Protein 3LZQ (pdb70)

Radius of gyration: 21.84 Å; Cα contacts (8 Å, |Δi|>4): 867; chains: 2; bounding box: 32×36×70 Å

B-factor: mean 27.44, std 10.07, range [12.13, 82.81]

Sequence (316 aa):
GEEVPIGDPKELNGMEIAAVYLQPIEEMEPRGIDLAASLADIHLEADIHALKNNPNGFPEGFWMPYLTIAYEELKNTDTGAIKRGTTLMPMVADDGPHYGANIAMEKDKKGGFGVGNYELTFYISNPEKQGFGRHVDEETGVGKWFEPFKVDYKFKYTGTPGGEVPIGDPKELNGMEIAAVYLQPIEMEPRGIDLAASLADIHLEADIHALKNNPNGFPEGFWMPYLTIAYELKNTDTGAIKRGTLMMPMVADDGPHYGANIAMEKDKKGGFGVGNYELTFYISNPEEKQGFGRHVDEETGVGKWFEPFKVDYKFKYTGTPK

Structure (mmCIF, N/CA/C/O backbone):
data_3LZQ
#
_entry.id   3LZQ
#
_cell.length_a   54.357
_cell.length_b   73.619
_cell.length_c   75.049
_cell.angle_alpha   90.00
_cell.angle_beta   90.00
_cell.angle_gamma   90.00
#
_symmetry.space_group_name_H-M   'P 21 21 2'
#
loop_
_entity.id
_entity.type
_entity.pdbx_description
1 polymer 'P19 protein'
2 non-polymer 'COPPER (II) ION'
3 non-polymer 'MANGANESE (II) ION'
4 non-polymer 'SULFATE ION'
5 water water
#
loop_
_atom_site.group_PDB
_atom_site.id
_atom_site.type_symbol
_atom_site.label_atom_id
_atom_site.label_alt_id
_atom_site.label_comp_id
_atom_site.label_asym_id
_atom_site.label_entity_id
_atom_site.label_seq_id
_atom_site.pdbx_PDB_ins_code
_atom_site.Cartn_x
_atom_site.Cartn_y
_atom_site.Cartn_z
_atom_site.occupancy
_atom_site.B_iso_or_equiv
_atom_site.auth_seq_id
_atom_site.auth_comp_id
_atom_site.auth_asym_id
_atom_site.auth_atom_id
_atom_site.pdbx_PDB_model_num
ATOM 1 N N . GLY A 1 2 ? 27.799 25.113 39.301 1.00 36.15 2 GLY A N 1
ATOM 2 C CA . GLY A 1 2 ? 27.349 24.485 40.592 1.00 33.68 2 GLY A CA 1
ATOM 3 C C . GLY A 1 2 ? 26.591 23.170 40.400 1.00 28.93 2 GLY A C 1
ATOM 4 O O . GLY A 1 2 ? 25.415 23.051 40.803 1.00 35.53 2 GLY A O 1
ATOM 5 N N A GL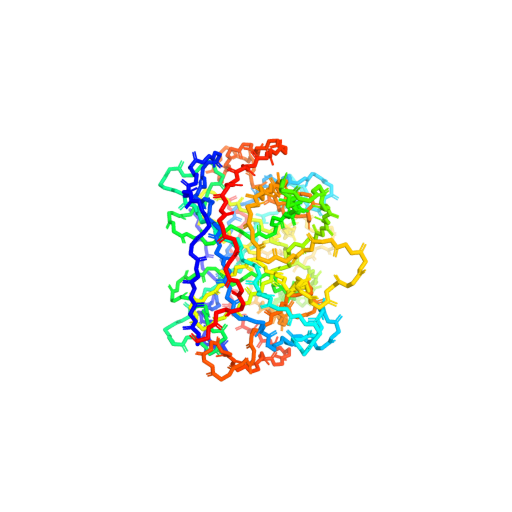U A 1 3 ? 27.237 22.200 39.767 0.50 38.80 3 GLU A N 1
ATOM 6 N N B GLU A 1 3 ? 27.267 22.179 39.815 0.50 38.78 3 GLU A N 1
ATOM 7 C CA A GLU A 1 3 ? 26.587 20.926 39.488 0.50 31.05 3 GLU A CA 1
ATOM 8 C CA B GLU A 1 3 ? 26.628 20.909 39.442 0.50 31.13 3 GLU A CA 1
ATOM 9 C C A GLU A 1 3 ? 27.138 19.932 40.465 0.50 27.14 3 GLU A C 1
ATOM 10 C C B GLU A 1 3 ? 27.170 19.739 40.242 0.50 27.16 3 GLU A C 1
ATOM 11 O O A GLU A 1 3 ? 28.289 20.055 40.871 0.50 26.81 3 GLU A O 1
ATOM 12 O O B GLU A 1 3 ? 28.366 19.434 40.174 0.50 27.54 3 GLU A O 1
ATOM 23 N N . VAL A 1 4 ? 26.301 19.023 40.950 1.00 23.33 4 VAL A N 1
ATOM 24 C CA . VAL A 1 4 ? 26.532 17.872 41.827 1.00 23.11 4 VAL A CA 1
ATOM 25 C C . VAL A 1 4 ? 26.564 16.623 40.956 1.00 21.87 4 VAL A C 1
ATOM 26 O O . VAL A 1 4 ? 25.580 16.329 40.297 1.00 19.99 4 VAL A O 1
ATOM 30 N N . PRO A 1 5 ? 27.688 15.891 40.942 1.00 21.35 5 PRO A N 1
ATOM 31 C CA . PRO A 1 5 ? 27.794 14.665 40.157 1.00 20.72 5 PRO A CA 1
ATOM 32 C C . PRO A 1 5 ? 26.904 13.592 40.717 1.00 21.59 5 PRO A C 1
ATOM 33 O O . PRO A 1 5 ? 26.752 13.487 41.950 1.00 22.54 5 PRO A O 1
ATOM 37 N N . ILE A 1 6 ? 26.314 12.792 39.828 1.00 19.89 6 ILE A N 1
ATOM 38 C CA . ILE A 1 6 ? 25.525 11.634 40.238 1.00 19.22 6 ILE A CA 1
ATOM 39 C C . ILE A 1 6 ? 26.236 10.333 39.785 1.00 20.41 6 ILE A C 1
ATOM 40 O O . ILE A 1 6 ? 26.308 10.041 38.584 1.00 21.06 6 ILE A O 1
ATOM 45 N N . GLY A 1 7 ? 26.821 9.607 40.738 1.00 22.35 7 GLY A N 1
ATOM 46 C CA . GLY A 1 7 ? 27.464 8.326 40.488 1.00 23.45 7 GLY A CA 1
ATOM 47 C C . GLY A 1 7 ? 28.604 8.443 39.498 1.00 21.93 7 GLY A C 1
ATOM 48 O O . GLY A 1 7 ? 29.228 9.498 39.358 1.00 23.15 7 GLY A O 1
ATOM 49 N N . ASP A 1 8 ? 28.808 7.373 38.748 1.00 25.97 8 ASP A N 1
ATOM 50 C CA . ASP A 1 8 ? 29.902 7.257 37.809 1.00 26.46 8 ASP A CA 1
ATOM 51 C C . ASP A 1 8 ? 29.342 7.292 36.414 1.00 22.39 8 ASP A C 1
ATOM 52 O O . ASP A 1 8 ? 28.318 6.699 36.145 1.00 21.06 8 ASP A O 1
ATOM 57 N N . PRO A 1 9 ? 30.026 7.973 35.500 1.00 19.37 9 PRO A N 1
ATOM 58 C CA . PRO A 1 9 ? 29.626 7.988 34.106 1.00 19.47 9 PRO A CA 1
ATOM 59 C C . PRO A 1 9 ? 29.760 6.610 33.476 1.00 17.95 9 PRO A C 1
ATOM 60 O O . PRO A 1 9 ? 30.594 5.798 33.899 1.00 21.19 9 PRO A O 1
ATOM 64 N N . LYS A 1 10 ? 28.932 6.355 32.474 1.00 19.76 10 LYS A N 1
ATOM 65 C CA . LYS A 1 10 ? 28.977 5.104 31.717 1.00 22.24 10 LYS A CA 1
ATOM 66 C C . LYS A 1 10 ? 29.286 5.387 30.264 1.00 20.06 10 LYS A C 1
ATOM 67 O O . LYS A 1 10 ? 28.881 6.432 29.734 1.00 22.64 10 LYS A O 1
ATOM 73 N N . GLU A 1 11 ? 30.043 4.486 29.642 1.00 20.50 11 GLU A N 1
ATOM 74 C CA . GLU A 1 11 ? 30.371 4.599 28.224 1.00 21.10 11 GLU A CA 1
ATOM 75 C C . GLU A 1 11 ? 29.796 3.377 27.508 1.00 24.46 11 GLU A C 1
ATOM 76 O O . GLU A 1 11 ? 30.146 2.221 27.798 1.00 24.02 11 GLU A O 1
ATOM 82 N N . LEU A 1 12 ? 28.850 3.635 26.602 1.00 22.66 12 LEU A N 1
ATOM 83 C CA . LEU A 1 12 ? 28.276 2.540 25.852 1.00 23.29 12 LEU A CA 1
ATOM 84 C C . LEU A 1 12 ? 27.527 3.028 24.659 1.00 21.38 12 LEU A C 1
ATOM 85 O O . LEU A 1 12 ? 27.085 4.159 24.600 1.00 19.12 12 LEU A O 1
ATOM 90 N N . ASN A 1 13 ? 27.392 2.168 23.680 1.00 20.90 13 ASN A N 1
ATOM 91 C CA . ASN A 1 13 ? 26.707 2.450 22.410 1.00 20.72 13 ASN A CA 1
ATOM 92 C C . ASN A 1 13 ? 27.128 3.733 21.713 1.00 20.96 13 ASN A C 1
ATOM 93 O O . ASN A 1 13 ? 26.292 4.435 21.134 1.00 24.86 13 ASN A O 1
ATOM 98 N N . GLY A 1 14 ? 28.434 3.943 21.766 1.00 22.14 14 GLY A N 1
ATOM 99 C CA . GLY A 1 14 ? 29.084 5.128 21.227 1.00 24.58 14 GLY A CA 1
ATOM 100 C C . GLY A 1 14 ? 28.979 6.424 22.005 1.00 23.09 14 GLY A C 1
ATOM 101 O O . GLY A 1 14 ? 29.372 7.408 21.467 1.00 22.81 14 GLY A O 1
ATOM 102 N N . MET A 1 15 ? 28.483 6.400 23.267 1.00 18.99 15 MET A N 1
ATOM 103 C CA . MET A 1 15 ? 28.091 7.554 24.046 1.00 18.18 15 MET A CA 1
ATOM 104 C C . MET A 1 15 ? 28.681 7.473 25.437 1.00 18.87 15 MET A C 1
ATOM 105 O O . MET A 1 15 ? 28.785 6.377 25.987 1.00 21.04 15 MET A O 1
ATOM 110 N N . GLU A 1 16 ? 29.039 8.643 25.966 1.00 17.86 16 GLU A N 1
ATOM 111 C CA . GLU A 1 16 ? 29.325 8.862 27.365 1.00 18.89 16 GLU A CA 1
ATOM 112 C C . GLU A 1 16 ? 28.027 9.360 27.954 1.00 19.44 16 GLU A C 1
ATOM 113 O O . GLU A 1 16 ? 27.432 10.324 27.433 1.00 18.70 16 GLU A O 1
ATOM 119 N N . ILE A 1 17 ? 27.595 8.784 29.051 1.00 18.34 17 ILE A N 1
ATOM 120 C CA . ILE A 1 17 ? 26.287 9.115 29.657 1.00 17.36 17 ILE A CA 1
ATOM 121 C C . ILE A 1 17 ? 26.539 9.396 31.130 1.00 18.11 17 ILE A C 1
ATOM 122 O O . ILE A 1 17 ? 26.873 8.482 31.878 1.00 17.90 17 ILE A O 1
ATOM 127 N N . ALA A 1 18 ? 26.459 10.655 31.512 1.00 17.45 18 ALA A N 1
ATOM 128 C CA . ALA A 1 18 ? 26.768 11.098 32.869 1.00 18.44 18 ALA A CA 1
ATOM 129 C C . ALA A 1 18 ? 25.516 11.810 33.367 1.00 19.56 18 ALA A C 1
ATOM 130 O O . ALA A 1 18 ? 24.656 12.272 32.563 1.00 17.12 18 ALA A O 1
ATOM 132 N N . ALA A 1 19 ? 25.385 11.877 34.681 1.00 19.13 19 ALA A N 1
ATOM 133 C CA . ALA A 1 19 ? 24.229 12.546 35.286 1.00 17.87 19 ALA A CA 1
ATOM 134 C C . ALA A 1 19 ? 24.739 13.584 36.282 1.00 17.45 19 ALA A C 1
ATOM 135 O O . ALA A 1 19 ? 25.752 13.373 36.959 1.00 18.03 19 ALA A O 1
ATOM 137 N N . VAL A 1 20 ? 24.021 14.698 36.381 1.00 16.98 20 VAL A N 1
ATOM 138 C CA . VAL A 1 20 ? 24.347 15.769 37.358 1.00 18.28 20 VAL A CA 1
ATOM 139 C C . VAL A 1 20 ? 23.036 16.365 37.817 1.00 19.82 20 VAL A C 1
ATOM 140 O O . VAL A 1 20 ? 22.021 16.203 37.146 1.00 18.10 20 VAL A O 1
ATOM 144 N N . TYR A 1 21 ? 23.043 16.989 38.990 1.00 18.24 21 TYR A N 1
ATOM 145 C CA . TYR A 1 21 ? 21.920 17.868 39.373 1.00 18.57 21 TYR A CA 1
ATOM 146 C C . TYR A 1 21 ? 22.396 19.233 39.820 1.00 19.93 21 TYR A C 1
ATOM 147 O O . TYR A 1 21 ? 23.520 19.442 40.340 1.00 20.60 21 TYR A O 1
ATOM 156 N N . LEU A 1 22 ? 21.523 20.195 39.619 1.00 19.14 22 LEU A N 1
ATOM 157 C CA . LEU A 1 22 ? 21.791 21.542 40.032 1.00 19.72 22 LEU A CA 1
ATOM 158 C C . LEU A 1 22 ? 20.505 22.131 40.608 1.00 18.58 22 LEU A C 1
ATOM 159 O O . LEU A 1 22 ? 19.528 21.456 40.818 1.00 17.79 22 LEU A O 1
ATOM 164 N N . GLN A 1 23 ? 20.515 23.409 40.909 1.00 18.48 23 GLN A N 1
ATOM 165 C CA . GLN A 1 23 ? 19.335 24.122 41.428 1.00 20.26 23 GLN A CA 1
ATOM 166 C C . GLN A 1 23 ? 18.275 24.143 40.336 1.00 17.89 23 GLN A C 1
ATOM 167 O O . GLN A 1 23 ? 18.592 23.987 39.150 1.00 17.63 23 GLN A O 1
ATOM 173 N N . PRO A 1 24 ? 17.012 24.341 40.726 1.00 18.57 24 PRO A N 1
ATOM 174 C CA . PRO A 1 24 ? 15.979 24.397 39.681 1.00 19.82 24 PRO A CA 1
ATOM 175 C C . PRO A 1 24 ? 16.202 25.536 38.697 1.00 19.07 24 PRO A C 1
ATOM 176 O O . PRO A 1 24 ? 16.702 26.604 39.068 1.00 21.50 24 PRO A O 1
ATOM 180 N N . ILE A 1 25 ? 15.770 25.314 37.467 1.00 19.36 25 ILE A N 1
ATOM 181 C CA . ILE A 1 25 ? 15.933 26.326 36.393 1.00 18.48 25 ILE A CA 1
ATOM 182 C C . ILE A 1 25 ? 14.570 26.722 35.818 1.00 19.18 25 ILE A C 1
ATOM 183 O O . ILE A 1 25 ? 13.559 26.125 36.146 1.00 20.48 25 ILE A O 1
ATOM 188 N N . GLU A 1 26 ? 14.537 27.804 35.055 1.00 25.99 26 GLU A N 1
ATOM 189 C CA A GLU A 1 26 ? 13.310 28.271 34.414 0.50 26.74 26 GLU A CA 1
ATOM 190 C CA B GLU A 1 26 ? 13.303 28.227 34.431 0.50 26.33 26 GLU A CA 1
ATOM 191 C C . GLU A 1 26 ? 13.401 27.971 32.938 1.00 27.33 26 GLU A C 1
ATOM 192 O O . GLU A 1 26 ? 14.326 28.453 32.269 1.00 28.00 26 GLU A O 1
ATOM 203 N N . MET A 1 27 ? 12.481 27.149 32.428 1.00 28.26 27 MET A N 1
ATOM 204 C CA . MET A 1 27 ? 12.530 26.719 31.030 1.00 28.53 27 MET A CA 1
ATOM 205 C C . MET A 1 27 ? 11.371 27.297 30.213 1.00 28.78 27 MET A C 1
ATOM 206 O O . MET A 1 27 ? 10.219 27.347 30.685 1.00 29.89 27 MET A O 1
ATOM 211 N N . GLU A 1 28 ? 11.692 27.719 28.993 1.00 27.31 28 GLU A N 1
ATOM 212 C CA . GLU A 1 28 ? 10.681 27.995 27.953 1.00 29.41 28 GLU A CA 1
ATOM 213 C C . GLU A 1 28 ? 10.770 26.922 26.857 1.00 31.71 28 GLU A C 1
ATOM 214 O O . GLU A 1 28 ? 11.830 26.395 26.603 1.00 28.51 28 GLU A O 1
ATOM 220 N N . PRO A 1 29 ? 9.644 26.575 26.221 1.00 34.62 29 PRO A N 1
ATOM 221 C CA . PRO A 1 29 ? 8.314 27.110 26.514 1.00 36.43 29 PRO A CA 1
ATOM 222 C C . PRO A 1 29 ? 7.796 26.700 27.904 1.00 36.91 29 PRO A C 1
ATOM 223 O O . PRO A 1 29 ? 8.232 25.698 28.461 1.00 31.70 29 PRO A O 1
ATOM 227 N N . ARG A 1 30 ? 6.859 27.476 28.444 1.00 39.97 30 ARG A N 1
ATOM 228 C CA . ARG A 1 30 ? 6.356 27.249 29.800 1.00 44.56 30 ARG A CA 1
ATOM 229 C C . ARG A 1 30 ? 5.265 26.183 29.779 1.00 46.13 30 ARG A C 1
ATOM 230 O O . ARG A 1 30 ? 4.694 25.890 28.735 1.00 45.60 30 ARG A O 1
ATOM 238 N N . GLY A 1 31 ? 4.983 25.615 30.944 1.00 48.59 31 GLY A N 1
ATOM 239 C CA . GLY A 1 31 ? 3.849 24.701 31.107 1.00 51.75 31 GLY A CA 1
ATOM 240 C C . GLY A 1 31 ? 4.178 23.258 30.787 1.00 50.60 31 GLY A C 1
ATOM 241 O O . GLY A 1 31 ? 3.281 22.423 30.695 1.00 53.54 31 GLY A O 1
ATOM 242 N N . ILE A 1 32 ? 5.463 22.969 30.637 1.00 46.89 32 ILE A N 1
ATOM 243 C CA . ILE A 1 32 ? 5.937 21.627 30.314 1.00 47.02 32 ILE A CA 1
ATOM 244 C C . ILE A 1 32 ? 6.813 21.086 31.456 1.00 43.52 32 ILE A C 1
ATOM 245 O O . ILE A 1 32 ? 6.444 20.121 32.127 1.00 43.76 32 ILE A O 1
ATOM 250 N N . ASP A 1 33 ? 7.966 21.715 31.672 1.00 38.94 33 ASP A N 1
ATOM 251 C CA . ASP A 1 33 ? 8.858 21.363 32.783 1.00 35.39 33 ASP A CA 1
ATOM 252 C C . ASP A 1 33 ? 8.236 21.880 34.082 1.00 35.08 33 ASP A C 1
ATOM 253 O O . ASP A 1 33 ? 7.686 22.991 34.105 1.00 32.77 33 ASP A O 1
ATOM 258 N N . LEU A 1 34 ? 8.309 21.077 35.147 1.00 20.89 34 LEU A N 1
ATOM 259 C CA . LEU A 1 34 ? 7.865 21.519 36.476 1.00 20.47 34 LEU A CA 1
ATOM 260 C C . LEU A 1 34 ? 8.442 22.898 36.783 1.00 22.13 34 LEU A C 1
ATOM 261 O O . LEU A 1 34 ? 9.646 23.111 36.610 1.00 21.92 34 LEU A O 1
ATOM 266 N N . ALA A 1 35 ? 7.585 23.837 37.177 1.00 21.15 35 ALA A N 1
ATOM 267 C CA . ALA A 1 35 ? 7.968 25.217 37.535 1.00 20.47 35 ALA A CA 1
ATOM 268 C C . ALA A 1 35 ? 9.097 25.175 38.582 1.00 20.32 35 ALA A C 1
ATOM 269 O O . ALA A 1 35 ? 9.098 24.307 39.487 1.00 20.15 35 ALA A O 1
ATOM 271 N N . ALA A 1 36 ? 10.062 26.086 38.406 1.00 21.72 36 ALA A N 1
ATOM 272 C CA . ALA A 1 36 ? 11.226 26.221 39.315 1.00 18.47 36 ALA A CA 1
ATOM 273 C C . ALA A 1 36 ? 10.837 26.226 40.798 1.00 18.44 36 ALA A C 1
ATOM 274 O O . ALA A 1 36 ? 11.458 25.530 41.617 1.00 19.46 36 ALA A O 1
ATOM 276 N N . SER A 1 37 ? 9.824 27.002 41.158 1.00 18.79 37 SER A N 1
ATOM 277 C CA . SER A 1 37 ? 9.503 27.195 42.565 1.00 19.11 37 SER A CA 1
ATOM 278 C C . SER A 1 37 ? 8.892 25.943 43.202 1.00 17.97 37 SER A C 1
ATOM 279 O O . SER A 1 37 ? 8.879 25.835 44.425 1.00 19.53 37 SER A O 1
ATOM 282 N N . LEU A 1 38 ? 8.379 25.035 42.380 1.00 20.03 38 LEU A N 1
ATOM 283 C CA . LEU A 1 38 ? 7.868 23.752 42.871 1.00 18.05 38 LEU A CA 1
ATOM 284 C C . LEU A 1 38 ? 8.913 22.673 42.964 1.00 18.72 38 LEU A C 1
ATOM 285 O O . LEU A 1 38 ? 8.636 21.620 43.496 1.00 20.80 38 LEU A O 1
ATOM 290 N N . ALA A 1 39 ? 10.093 22.928 42.402 1.00 16.95 39 ALA A N 1
ATOM 291 C CA . ALA A 1 39 ? 11.147 21.947 42.312 1.00 15.87 39 ALA A CA 1
ATOM 292 C C . ALA A 1 39 ? 12.210 22.184 43.372 1.00 16.21 39 ALA A C 1
ATOM 293 O O . ALA A 1 39 ? 12.343 23.303 43.899 1.00 18.92 39 ALA A O 1
ATOM 295 N N . ASP A 1 40 ? 13.051 21.176 43.556 1.00 16.25 40 ASP A N 1
ATOM 296 C CA . ASP A 1 40 ? 14.255 21.299 44.408 1.00 16.30 40 ASP A CA 1
ATOM 297 C C . ASP A 1 40 ? 15.566 21.164 43.660 1.00 17.34 40 ASP A C 1
ATOM 298 O O . ASP A 1 40 ? 16.591 21.675 44.118 1.00 18.52 40 ASP A O 1
ATOM 303 N N . ILE A 1 41 ? 15.543 20.422 42.562 1.00 16.25 41 ILE A N 1
ATOM 304 C CA . ILE A 1 41 ? 16.709 20.217 41.702 1.00 16.16 41 ILE A CA 1
ATOM 305 C C . ILE A 1 41 ? 16.317 20.292 40.225 1.00 16.94 41 ILE A C 1
ATOM 306 O O . ILE A 1 41 ? 15.142 20.121 39.886 1.00 15.64 41 ILE A O 1
ATOM 311 N N . HIS A 1 42 ? 17.311 20.570 39.374 1.00 16.95 42 HIS A N 1
ATOM 312 C CA . HIS A 1 42 ? 17.257 20.290 37.902 1.00 16.39 42 HIS A CA 1
ATOM 313 C C . HIS A 1 42 ? 18.195 19.151 37.654 1.00 15.58 42 HIS A C 1
ATOM 314 O O . HIS A 1 42 ? 19.392 19.266 37.908 1.00 18.58 42 HIS A O 1
ATOM 321 N N . LEU A 1 43 ? 17.647 18.007 37.195 1.00 15.09 43 LEU A N 1
ATOM 322 C CA . LEU A 1 43 ? 18.378 16.789 36.872 1.00 14.74 43 LEU A CA 1
ATOM 323 C C . LEU A 1 43 ? 18.764 16.898 35.406 1.00 13.03 43 LEU A C 1
ATOM 324 O O . LEU A 1 43 ? 17.889 17.146 34.545 1.00 16.05 43 LEU A O 1
ATOM 329 N N . GLU A 1 44 ? 20.035 16.686 35.073 1.00 17.66 44 GLU A N 1
ATOM 330 C CA . GLU A 1 44 ? 20.480 16.628 33.674 1.00 16.23 44 GLU A CA 1
ATOM 331 C C . GLU A 1 44 ? 21.178 15.287 33.380 1.00 15.96 44 GLU A C 1
ATOM 332 O O . GLU A 1 44 ? 21.994 14.786 34.190 1.00 18.27 44 GLU A O 1
ATOM 338 N N . ALA A 1 45 ? 20.948 14.772 32.167 1.00 15.56 45 ALA A N 1
ATOM 339 C CA . ALA A 1 45 ? 21.714 13.689 31.555 1.00 14.13 45 ALA A CA 1
ATOM 340 C C . ALA A 1 45 ? 22.607 14.390 30.498 1.00 16.38 45 ALA A C 1
ATOM 341 O O . ALA A 1 45 ? 22.107 15.140 29.620 1.00 16.60 45 ALA A O 1
ATOM 343 N N . ASP A 1 46 ? 23.911 14.206 30.635 1.00 14.78 46 ASP A N 1
ATOM 344 C CA . ASP A 1 46 ? 24.914 14.710 29.724 1.00 16.10 46 ASP A CA 1
ATOM 345 C C . ASP A 1 46 ? 25.353 13.559 28.855 1.00 15.66 46 ASP A C 1
ATOM 346 O O . ASP A 1 46 ? 25.979 12.599 29.327 1.00 14.91 46 ASP A O 1
ATOM 351 N N . ILE A 1 47 ? 24.973 13.638 27.578 1.00 16.02 47 ILE A N 1
ATOM 352 C CA . ILE A 1 47 ? 25.189 12.557 26.631 1.00 13.90 47 ILE A CA 1
ATOM 353 C C . ILE A 1 47 ? 25.872 12.980 25.360 1.00 13.44 47 ILE A C 1
ATOM 354 O O . ILE A 1 47 ? 25.285 13.726 24.576 1.00 15.22 47 ILE A O 1
ATOM 359 N N . HIS A 1 48 ? 27.104 12.504 25.165 1.00 13.05 48 HIS A N 1
ATOM 360 C CA . HIS A 1 48 ? 27.967 12.914 24.055 1.00 12.90 48 HIS A CA 1
ATOM 361 C C . HIS A 1 48 ? 28.595 11.696 23.410 1.00 15.73 48 HIS A C 1
ATOM 362 O O . HIS A 1 48 ? 28.843 10.727 24.057 1.00 15.73 48 HIS A O 1
ATOM 369 N N . ALA A 1 49 ? 28.897 11.820 22.131 1.00 14.11 49 ALA A N 1
ATOM 370 C CA . ALA A 1 49 ? 29.558 10.824 21.351 1.00 15.73 49 ALA A CA 1
ATOM 371 C C . ALA A 1 49 ? 30.964 10.636 21.872 1.00 16.18 49 ALA A C 1
ATOM 372 O O . ALA A 1 49 ? 31.693 11.613 22.115 1.00 15.22 49 ALA A O 1
ATOM 374 N N . LEU A 1 50 ? 31.344 9.388 21.914 1.00 15.57 50 LEU A N 1
ATOM 375 C CA . LEU A 1 50 ? 32.699 8.933 22.155 1.00 15.39 50 LEU A CA 1
ATOM 376 C C . LEU A 1 50 ? 33.501 9.006 20.861 1.00 17.37 50 LEU A C 1
ATOM 377 O O . LEU A 1 50 ? 32.973 9.301 19.803 1.00 16.91 50 LEU A O 1
ATOM 382 N N . LYS A 1 51 ? 34.753 8.581 20.931 1.00 17.64 51 LYS A N 1
ATOM 383 C CA . LYS A 1 51 ? 35.587 8.428 19.729 1.00 17.65 51 LYS A CA 1
ATOM 384 C C . LYS A 1 51 ? 35.010 7.289 18.862 1.00 16.17 51 LYS A C 1
ATOM 385 O O . LYS A 1 51 ? 34.526 6.278 19.383 1.00 17.26 51 LYS A O 1
ATOM 391 N N . ASN A 1 52 ? 35.126 7.392 17.542 1.00 16.09 52 ASN A N 1
ATOM 392 C CA . ASN A 1 52 ? 34.675 6.347 16.622 1.00 19.82 52 ASN A CA 1
ATOM 393 C C . ASN A 1 52 ? 33.230 5.912 16.838 1.00 19.83 52 ASN A C 1
ATOM 394 O O . ASN A 1 52 ? 32.877 4.768 16.710 1.00 19.74 52 ASN A O 1
ATOM 399 N N . ASN A 1 53 ? 32.371 6.848 17.153 1.00 19.12 53 ASN A N 1
ATOM 400 C CA . ASN A 1 53 ? 30.973 6.549 17.336 1.00 19.01 53 ASN A CA 1
ATOM 401 C C . ASN A 1 53 ? 30.444 5.806 16.112 1.00 18.88 53 ASN A C 1
ATOM 402 O O . ASN A 1 53 ? 30.732 6.192 14.988 1.00 19.76 53 ASN A O 1
ATOM 407 N N . PRO A 1 54 ? 29.698 4.711 16.322 1.00 20.46 54 PRO A N 1
ATOM 408 C CA . PRO A 1 54 ? 29.341 3.807 15.196 1.00 22.71 54 PRO A CA 1
ATOM 409 C C . PRO A 1 54 ? 28.167 4.311 14.362 1.00 22.56 54 PRO A C 1
ATOM 410 O O . PRO A 1 54 ? 27.831 3.759 13.285 1.00 24.45 54 PRO A O 1
ATOM 414 N N . ASN A 1 55 ? 27.505 5.347 14.861 1.00 21.30 55 ASN A N 1
ATOM 415 C CA . ASN A 1 55 ? 26.379 5.941 14.114 1.00 20.85 55 ASN A CA 1
ATOM 416 C C . ASN A 1 55 ? 26.770 7.281 13.497 1.00 17.75 55 ASN A C 1
ATOM 417 O O . ASN A 1 55 ? 25.906 8.087 13.111 1.00 21.65 55 ASN A O 1
ATOM 422 N N . GLY A 1 56 ? 28.076 7.505 13.342 1.00 17.99 56 GLY A N 1
ATOM 423 C CA . GLY A 1 56 ? 28.606 8.724 12.721 1.00 16.15 56 GLY A CA 1
ATOM 424 C C . GLY A 1 56 ? 28.658 10.027 13.458 1.00 16.01 56 GLY A C 1
ATOM 425 O O . GLY A 1 56 ? 29.000 11.050 12.875 1.00 19.16 56 GLY A O 1
ATOM 426 N N . PHE A 1 57 ? 28.385 10.012 14.754 1.00 15.43 57 PHE A N 1
ATOM 427 C CA . PHE A 1 57 ? 28.441 11.302 15.458 1.00 15.56 57 PHE A CA 1
ATOM 428 C C . PHE A 1 57 ? 29.874 11.665 15.830 1.00 18.16 57 PHE A C 1
ATOM 429 O O . PHE A 1 57 ? 30.574 10.842 16.402 1.00 17.90 57 PHE A O 1
ATOM 437 N N . PRO A 1 58 ? 30.308 12.897 15.503 1.00 16.57 58 PRO A N 1
ATOM 438 C CA . PRO A 1 58 ? 31.650 13.384 15.878 1.00 15.89 58 PRO A CA 1
ATOM 439 C C . PRO A 1 58 ? 31.875 13.322 17.361 1.00 16.18 58 PRO A C 1
ATOM 440 O O . PRO A 1 58 ? 30.986 13.663 18.148 1.00 14.18 58 PRO A O 1
ATOM 444 N N . GLU A 1 59 ? 33.082 12.901 17.723 1.00 15.15 59 GLU A N 1
ATOM 445 C CA . GLU A 1 59 ? 33.464 12.866 19.130 1.00 15.89 59 GLU A CA 1
ATOM 446 C C . GLU A 1 59 ? 33.099 14.163 19.816 1.00 15.93 59 GLU A C 1
ATOM 447 O O . GLU A 1 59 ? 33.461 15.238 19.381 1.00 17.25 59 GLU A O 1
ATOM 453 N N . GLY A 1 60 ? 32.411 14.054 20.955 1.00 15.24 60 GLY A N 1
ATOM 454 C CA . GLY A 1 60 ? 32.026 15.191 21.729 1.00 13.96 60 GLY A CA 1
ATOM 455 C C . GLY A 1 60 ? 30.715 15.858 21.369 1.00 16.40 60 GLY A C 1
ATOM 456 O O . GLY A 1 60 ? 30.200 16.675 22.158 1.00 16.58 60 GLY A O 1
ATOM 457 N N . PHE A 1 61 ? 30.187 15.527 20.202 1.00 15.05 61 PHE A N 1
ATOM 458 C CA . PHE A 1 61 ? 28.912 16.122 19.812 1.00 13.62 61 PHE A CA 1
ATOM 459 C C . PHE A 1 61 ? 27.864 15.640 20.827 1.00 14.61 61 PHE A C 1
ATOM 460 O O . PHE A 1 61 ? 27.875 14.482 21.257 1.00 14.39 61 PHE A O 1
ATOM 468 N N . TRP A 1 62 ? 26.884 16.473 21.066 1.00 15.50 62 TRP A N 1
ATOM 469 C CA . TRP A 1 62 ? 25.677 16.098 21.826 1.00 13.27 62 TRP A CA 1
ATOM 470 C C . TRP A 1 62 ? 24.900 15.077 21.014 1.00 16.25 62 TRP A C 1
ATOM 471 O O . TRP A 1 62 ? 24.828 15.159 19.790 1.00 17.58 62 TRP A O 1
ATOM 482 N N . MET A 1 63 ? 24.376 14.069 21.692 1.00 13.05 63 MET A N 1
ATOM 483 C CA . MET A 1 63 ? 23.561 13.056 21.052 1.00 17.26 63 MET A CA 1
ATOM 484 C C . MET A 1 63 ? 22.110 13.468 21.089 1.00 16.40 63 MET A C 1
ATOM 485 O O . MET A 1 63 ? 21.486 13.419 22.170 1.00 15.71 63 MET A O 1
ATOM 490 N N . PRO A 1 64 ? 21.542 13.859 19.931 1.00 17.81 64 PRO A N 1
ATOM 491 C CA . PRO A 1 64 ? 20.200 14.454 19.854 1.00 18.90 64 PRO A CA 1
ATOM 492 C C . PRO A 1 64 ? 19.106 13.418 19.546 1.00 19.75 64 PRO A C 1
ATOM 493 O O . PRO A 1 64 ? 19.408 12.301 19.142 1.00 19.70 64 PRO A O 1
ATOM 497 N N . TYR A 1 65 ? 17.857 13.818 19.725 1.00 18.73 65 TYR A N 1
ATOM 498 C CA . TYR A 1 65 ? 16.665 13.044 19.387 1.00 19.90 65 TYR A CA 1
ATOM 499 C C . TYR A 1 65 ? 16.501 11.729 20.195 1.00 18.55 65 TYR A C 1
ATOM 500 O O . TYR A 1 65 ? 15.720 10.882 19.823 1.00 18.62 65 TYR A O 1
ATOM 509 N N . LEU A 1 66 ? 17.176 11.608 21.334 1.00 17.42 66 LEU A N 1
ATOM 510 C CA . LEU A 1 66 ? 17.005 10.428 22.194 1.00 18.83 66 LEU A CA 1
ATOM 511 C C . LEU A 1 66 ? 15.718 10.570 22.979 1.00 19.74 66 LEU A C 1
ATOM 512 O O . LEU A 1 66 ? 15.291 11.681 23.283 1.00 20.77 66 LEU A O 1
ATOM 517 N N . THR A 1 67 ? 15.090 9.449 23.257 1.00 18.58 67 THR A N 1
ATOM 518 C CA . THR A 1 67 ? 13.961 9.361 24.180 1.00 20.57 67 THR A CA 1
ATOM 519 C C . THR A 1 67 ? 14.517 8.852 25.500 1.00 21.18 67 THR A C 1
ATOM 520 O O . THR A 1 67 ? 15.146 7.819 25.534 1.00 20.22 67 THR A O 1
ATOM 524 N N . ILE A 1 68 ? 14.320 9.588 26.580 1.00 21.70 68 ILE A N 1
ATOM 525 C CA . ILE A 1 68 ? 14.918 9.274 27.878 1.00 20.00 68 ILE A CA 1
ATOM 526 C C . ILE A 1 68 ? 13.902 9.419 28.997 1.00 17.59 68 ILE A C 1
ATOM 527 O O . ILE A 1 68 ? 13.350 10.493 29.195 1.00 21.10 68 ILE A O 1
ATOM 532 N N . ALA A 1 69 ? 13.634 8.310 29.672 1.00 19.42 69 ALA A N 1
ATOM 533 C CA . ALA A 1 69 ? 12.821 8.277 30.862 1.00 20.21 69 ALA A CA 1
ATOM 534 C C . ALA A 1 69 ? 13.776 8.076 32.049 1.00 19.42 69 ALA A C 1
ATOM 535 O O . ALA A 1 69 ? 14.914 7.604 31.894 1.00 22.69 69 ALA A O 1
ATOM 537 N N . TYR A 1 70 ? 13.306 8.391 33.241 1.00 20.47 70 TYR A N 1
ATOM 538 C CA . TYR A 1 70 ? 14.114 8.163 34.433 1.00 18.26 70 TYR A CA 1
ATOM 539 C C . TYR A 1 70 ? 13.240 7.568 35.513 1.00 21.96 70 TYR A C 1
ATOM 540 O O . TYR A 1 70 ? 12.002 7.675 35.487 1.00 21.96 70 TYR A O 1
ATOM 549 N N . GLU A 1 71 ? 13.932 6.890 36.421 1.00 22.64 71 GLU A N 1
ATOM 550 C CA A GLU A 1 71 ? 13.354 6.402 37.652 0.50 23.23 71 GLU A CA 1
ATOM 551 C CA B GLU A 1 71 ? 13.341 6.450 37.663 0.50 21.98 71 GLU A CA 1
ATOM 552 C C . GLU A 1 71 ? 14.291 6.827 38.769 1.00 21.74 71 GLU A C 1
ATOM 553 O O . GLU A 1 71 ? 15.499 6.597 38.678 1.00 21.31 71 GLU A O 1
ATOM 564 N N . LEU A 1 72 ? 13.734 7.393 39.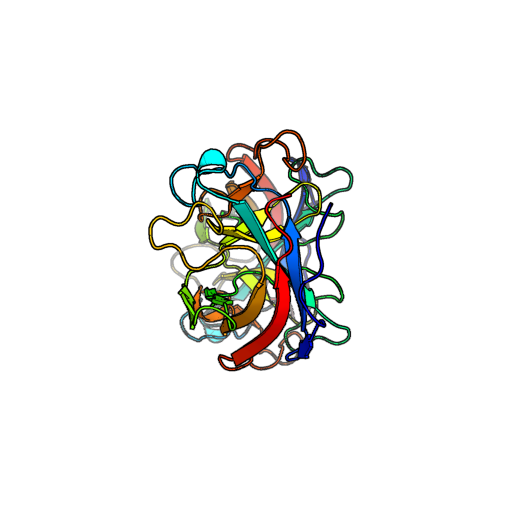819 1.00 22.19 72 LEU A N 1
ATOM 565 C CA . LEU A 1 72 ? 14.524 7.870 40.945 1.00 19.89 72 LEU A CA 1
ATOM 566 C C . LEU A 1 72 ? 13.992 7.185 42.209 1.00 21.40 72 LEU A C 1
ATOM 567 O O . LEU A 1 72 ? 12.820 7.323 42.523 1.00 23.66 72 LEU A O 1
ATOM 572 N N . LYS A 1 73 ? 14.856 6.471 42.920 1.00 22.75 73 LYS A N 1
ATOM 573 C CA . LYS A 1 73 ? 14.444 5.673 44.080 1.00 21.70 73 LYS A CA 1
ATOM 574 C C . LYS A 1 73 ? 15.263 6.112 45.283 1.00 21.41 73 LYS A C 1
ATOM 575 O O . LYS A 1 73 ? 16.476 6.048 45.235 1.00 21.54 73 LYS A O 1
ATOM 581 N N . ASN A 1 74 ? 14.589 6.528 46.353 1.00 21.22 74 ASN A N 1
ATOM 582 C CA . ASN A 1 74 ? 15.219 6.729 47.637 1.00 23.00 74 ASN A CA 1
ATOM 583 C C . ASN A 1 74 ? 15.299 5.343 48.277 1.00 24.87 74 ASN A C 1
ATOM 584 O O . ASN A 1 74 ? 14.268 4.754 48.612 1.00 26.05 74 ASN A O 1
ATOM 589 N N . THR A 1 75 ? 16.512 4.830 48.457 1.00 26.86 75 THR A N 1
ATOM 590 C CA . THR A 1 75 ? 16.706 3.476 48.983 1.00 28.92 75 THR A CA 1
ATOM 591 C C . THR A 1 75 ? 16.453 3.423 50.501 1.00 28.56 75 THR A C 1
ATOM 592 O O . THR A 1 75 ? 16.171 2.361 51.043 1.00 33.42 75 THR A O 1
ATOM 596 N N . ASP A 1 76 ? 16.509 4.574 51.174 1.00 29.80 76 ASP A N 1
ATOM 597 C CA . ASP A 1 76 ? 16.267 4.648 52.620 1.00 30.68 76 ASP A CA 1
ATOM 598 C C . ASP A 1 76 ? 14.779 4.527 52.884 1.00 32.68 76 ASP A C 1
ATOM 599 O O . ASP A 1 76 ? 14.362 3.665 53.654 1.00 35.71 76 ASP A O 1
ATOM 604 N N . THR A 1 77 ? 13.980 5.350 52.201 1.00 32.09 77 THR A N 1
ATOM 605 C CA . THR A 1 77 ? 12.518 5.417 52.428 1.00 31.95 77 THR A CA 1
ATOM 606 C C . THR A 1 77 ? 11.693 4.523 51.504 1.00 34.43 77 THR A C 1
ATOM 607 O O . THR A 1 77 ? 10.511 4.237 51.790 1.00 38.24 77 THR A O 1
ATOM 611 N N . GLY A 1 78 ? 12.292 4.116 50.387 1.00 32.59 78 GLY A N 1
ATOM 612 C CA . GLY A 1 78 ? 11.611 3.288 49.378 1.00 31.74 78 GLY A CA 1
ATOM 613 C C . GLY A 1 78 ? 10.764 4.058 48.365 1.00 30.36 78 GLY A C 1
ATOM 614 O O . GLY A 1 78 ? 10.195 3.453 47.449 1.00 33.10 78 GLY A O 1
ATOM 615 N N . ALA A 1 79 ? 10.698 5.392 48.510 1.00 27.06 79 ALA A N 1
ATOM 616 C CA . ALA A 1 79 ? 9.977 6.246 47.557 1.00 27.02 79 ALA A CA 1
ATOM 617 C C . ALA A 1 79 ? 10.582 6.100 46.145 1.00 25.74 79 ALA A C 1
ATOM 618 O O . ALA A 1 79 ? 11.795 6.030 45.974 1.00 24.07 79 ALA A O 1
ATOM 620 N N . ILE A 1 80 ? 9.710 6.016 45.146 1.00 26.68 80 ILE A N 1
ATOM 621 C CA . ILE A 1 80 ? 10.111 5.912 43.760 1.00 25.98 80 ILE A CA 1
ATOM 622 C C . ILE A 1 80 ? 9.244 6.859 42.936 1.00 22.13 80 ILE A C 1
ATOM 623 O O . ILE A 1 80 ? 8.030 6.914 43.126 1.00 25.38 80 ILE A O 1
ATOM 628 N N . LYS A 1 81 ? 9.890 7.664 42.083 1.00 20.78 81 LYS A N 1
ATOM 629 C CA . LYS A 1 81 ? 9.175 8.390 41.052 1.00 24.15 81 LYS A CA 1
ATOM 630 C C . LYS A 1 81 ? 9.801 8.179 39.714 1.00 24.43 81 LYS A C 1
ATOM 631 O O . LYS A 1 81 ? 10.965 7.799 39.618 1.00 23.24 81 LYS A O 1
ATOM 637 N N . ARG A 1 82 ? 8.998 8.432 38.688 1.00 22.12 82 ARG A N 1
ATOM 638 C CA . ARG A 1 82 ? 9.407 8.344 37.316 1.00 22.81 82 ARG A CA 1
ATOM 639 C C . ARG A 1 82 ? 9.009 9.585 36.542 1.00 21.91 82 ARG A C 1
ATOM 640 O O . ARG A 1 82 ? 8.022 10.257 36.858 1.00 25.29 82 ARG A O 1
ATOM 648 N N . GLY A 1 83 ? 9.790 9.882 35.514 1.00 22.52 83 GLY A N 1
ATOM 649 C CA . GLY A 1 83 ? 9.446 10.945 34.593 1.00 24.26 83 GLY A CA 1
ATOM 650 C C . GLY A 1 83 ? 10.257 10.831 33.328 1.00 23.02 83 GLY A C 1
ATOM 651 O O . GLY A 1 83 ? 10.843 9.790 33.039 1.00 22.86 83 GLY A O 1
ATOM 652 N N . THR A 1 84 ? 10.207 11.914 32.583 1.00 22.13 84 THR A N 1
ATOM 653 C CA A THR A 1 84 ? 10.963 12.122 31.371 0.50 21.57 84 THR A CA 1
ATOM 654 C CA B THR A 1 84 ? 10.946 12.080 31.328 0.50 22.25 84 THR A CA 1
ATOM 655 C C . THR A 1 84 ? 11.972 13.205 31.478 1.00 21.24 84 THR A C 1
ATOM 656 O O . THR A 1 84 ? 11.729 14.157 32.207 1.00 23.13 84 THR A O 1
ATOM 663 N N . LEU A 1 85 ? 13.050 13.105 30.718 1.00 19.08 85 LEU A N 1
ATOM 664 C CA . LEU A 1 85 ? 14.020 14.176 30.557 1.00 19.21 85 LEU A CA 1
ATOM 665 C C . LEU A 1 85 ? 13.841 14.763 29.176 1.00 21.18 85 LEU A C 1
ATOM 666 O O . LEU A 1 85 ? 13.823 14.042 28.184 1.00 28.49 85 LEU A O 1
ATOM 671 N N . MET A 1 86 ? 13.742 16.086 29.119 1.00 17.34 86 MET A N 1
ATOM 672 C CA . MET A 1 86 ? 13.428 16.735 27.845 1.00 20.37 86 MET A CA 1
ATOM 673 C C . MET A 1 86 ? 14.633 17.462 27.264 1.00 16.93 86 MET A C 1
ATOM 674 O O . MET A 1 86 ? 15.472 17.988 28.017 1.00 15.13 86 MET A O 1
ATOM 679 N N . PRO A 1 87 ? 14.751 17.498 25.928 1.00 16.21 87 PRO A N 1
ATOM 680 C CA . PRO A 1 87 ? 15.857 18.224 25.332 1.00 14.53 87 PRO A CA 1
ATOM 681 C C . PRO A 1 87 ? 15.735 19.743 25.444 1.00 15.65 87 PRO A C 1
ATOM 682 O O . PRO A 1 87 ? 14.688 20.294 25.209 1.00 18.60 87 PRO A O 1
ATOM 686 N N . MET A 1 88 ? 16.845 20.366 25.829 1.00 13.72 88 MET A N 1
ATOM 687 C CA . MET A 1 88 ? 16.858 21.815 25.987 1.00 13.47 88 MET A CA 1
ATOM 688 C C . MET A 1 88 ? 18.290 22.321 25.978 1.00 14.45 88 MET A C 1
ATOM 689 O O . MET A 1 88 ? 19.246 21.519 25.988 1.00 16.38 88 MET A O 1
ATOM 694 N N . VAL A 1 89 ? 18.403 23.650 25.918 1.00 14.39 89 VAL A N 1
ATOM 695 C CA . VAL A 1 89 ? 19.717 24.311 25.907 1.00 16.12 89 VAL A CA 1
ATOM 696 C C . VAL A 1 89 ? 19.859 25.295 27.092 1.00 18.66 89 VAL A C 1
ATOM 697 O O . VAL A 1 89 ? 18.915 26.010 27.441 1.00 18.36 89 VAL A O 1
ATOM 701 N N . ALA A 1 90 ? 21.063 25.321 27.668 1.00 17.32 90 ALA A N 1
ATOM 702 C CA . ALA A 1 90 ? 21.467 26.222 28.756 1.00 20.34 90 ALA A CA 1
ATOM 703 C C . ALA A 1 90 ? 22.791 26.837 28.329 1.00 19.11 90 ALA A C 1
ATOM 704 O O . ALA A 1 90 ? 23.260 26.567 27.209 1.00 17.82 90 ALA A O 1
ATOM 706 N N . ASP A 1 91 ? 23.367 27.706 29.173 1.00 20.05 91 ASP A N 1
ATOM 707 C CA . ASP A 1 91 ? 24.595 28.427 28.814 1.00 23.01 91 ASP A CA 1
ATOM 708 C C . ASP A 1 91 ? 25.777 27.492 28.550 1.00 23.59 91 ASP A C 1
ATOM 709 O O . ASP A 1 91 ? 26.768 27.874 27.913 1.00 24.08 91 ASP A O 1
ATOM 714 N N . ASP A 1 92 ? 25.652 26.278 29.063 1.00 20.74 92 ASP A N 1
ATOM 715 C CA . ASP A 1 92 ? 26.638 25.206 28.855 1.00 22.04 92 ASP A CA 1
ATOM 716 C C . ASP A 1 92 ? 26.248 24.184 27.797 1.00 20.76 92 ASP A C 1
ATOM 717 O O . ASP A 1 92 ? 26.870 23.136 27.704 1.00 21.46 92 ASP A O 1
ATOM 722 N N . GLY A 1 93 ? 25.260 24.502 26.969 1.00 18.22 93 GLY A N 1
ATOM 723 C CA . GLY A 1 93 ? 24.956 23.750 25.787 1.00 18.10 93 GLY A CA 1
ATOM 724 C C . GLY A 1 93 ? 23.741 22.891 25.943 1.00 14.46 93 GLY A C 1
ATOM 725 O O . GLY A 1 93 ? 23.063 22.941 26.982 1.00 14.00 93 GLY A O 1
ATOM 726 N N . PRO A 1 94 ? 23.471 22.041 24.915 1.00 15.82 94 PRO A N 1
ATOM 727 C CA . PRO A 1 94 ? 22.263 21.226 24.988 1.00 15.39 94 PRO A CA 1
ATOM 728 C C . PRO A 1 94 ? 22.437 20.062 25.949 1.00 15.03 94 PRO A C 1
ATOM 729 O O . PRO A 1 94 ? 23.594 19.571 26.156 1.00 17.05 94 PRO A O 1
ATOM 733 N N . HIS A 1 95 ? 21.326 19.666 26.570 1.00 16.51 95 HIS A N 1
ATOM 734 C CA . HIS A 1 95 ? 21.256 18.480 27.413 1.00 14.80 95 HIS A CA 1
ATOM 735 C C . HIS A 1 95 ? 19.833 17.957 27.452 1.00 15.87 95 HIS A C 1
ATOM 736 O O . HIS A 1 95 ? 18.941 18.486 26.751 1.00 15.44 95 HIS A O 1
ATOM 743 N N . TYR A 1 96 ? 19.600 16.943 28.283 1.00 14.41 96 TYR A N 1
ATOM 744 C CA . TYR A 1 96 ? 18.263 16.440 28.552 1.00 12.73 96 TYR A CA 1
ATOM 745 C C . TYR A 1 96 ? 18.080 16.684 30.030 1.00 13.88 96 TYR A C 1
ATOM 746 O O . TYR A 1 96 ? 18.965 16.305 30.837 1.00 16.18 96 TYR A O 1
ATOM 755 N N . GLY A 1 97 ? 16.966 17.277 30.420 1.00 17.19 97 GLY A N 1
ATOM 756 C CA . GLY A 1 97 ? 16.802 17.654 31.803 1.00 16.69 97 GLY A CA 1
ATOM 757 C C . GLY A 1 97 ? 15.356 17.708 32.267 1.00 16.44 97 GLY A C 1
ATOM 758 O O . GLY A 1 97 ? 14.421 17.607 31.480 1.00 17.28 97 GLY A O 1
ATOM 759 N N . ALA A 1 98 ? 15.207 17.794 33.572 1.00 16.38 98 ALA A N 1
ATOM 760 C CA . ALA A 1 98 ? 13.915 18.011 34.219 1.00 15.92 98 ALA A CA 1
ATOM 761 C C . ALA A 1 98 ? 14.064 18.607 35.599 1.00 15.56 98 ALA A C 1
ATOM 762 O O . ALA A 1 98 ? 14.915 18.212 36.386 1.00 15.14 98 ALA A O 1
ATOM 764 N N . ASN A 1 99 ? 13.188 19.565 35.898 1.00 15.17 99 ASN A N 1
ATOM 765 C CA . ASN A 1 99 ? 12.986 20.045 37.275 1.00 15.37 99 ASN A CA 1
ATOM 766 C C . ASN A 1 99 ? 12.259 18.967 38.063 1.00 17.93 99 ASN A C 1
ATOM 767 O O . ASN A 1 99 ? 11.315 18.335 37.549 1.00 22.67 99 ASN A O 1
ATOM 772 N N . ILE A 1 100 ? 12.752 18.674 39.264 1.00 16.58 100 ILE A N 1
ATOM 773 C CA . ILE A 1 100 ? 12.203 17.579 40.088 1.00 17.22 100 ILE A CA 1
ATOM 774 C C . ILE A 1 100 ? 11.997 18.111 41.505 1.00 17.38 100 ILE A C 1
ATOM 775 O O . ILE A 1 100 ? 12.879 18.782 42.064 1.00 16.54 100 ILE A O 1
ATOM 780 N N . ALA A 1 101 ? 10.799 17.856 42.057 1.00 16.62 101 ALA A N 1
ATOM 781 C CA . ALA A 1 101 ? 10.521 18.068 43.476 1.00 16.44 101 ALA A CA 1
ATOM 782 C C . ALA A 1 101 ? 11.095 16.935 44.274 1.00 14.35 101 ALA A C 1
ATOM 783 O O . ALA A 1 101 ? 10.850 15.755 43.968 1.00 16.10 101 ALA A O 1
ATOM 785 N N . MET A 1 102 ? 11.863 17.279 45.325 1.00 14.49 102 MET A N 1
ATOM 786 C CA . MET A 1 102 ? 12.468 16.287 46.216 1.00 17.82 102 MET A CA 1
ATOM 787 C C . MET A 1 102 ? 11.790 16.551 47.585 1.00 16.76 102 MET A C 1
ATOM 788 O O . MET A 1 102 ? 10.662 16.047 47.807 1.00 17.20 102 MET A O 1
ATOM 793 N N . GLU A 1 103 ? 12.373 17.411 48.419 1.00 18.56 103 GLU A N 1
ATOM 794 C CA . GLU A 1 103 ? 11.720 17.840 49.674 1.00 18.19 103 GLU A CA 1
ATOM 795 C C . GLU A 1 103 ? 10.293 18.346 49.427 1.00 18.80 103 GLU A C 1
ATOM 796 O O . GLU A 1 103 ? 9.368 18.094 50.233 1.00 21.32 103 GLU A O 1
ATOM 802 N N . LYS A 1 104 ? 10.093 19.071 48.333 1.00 18.79 104 LYS A N 1
ATOM 803 C CA . LYS A 1 104 ? 8.792 19.626 48.004 1.00 21.76 104 LYS A CA 1
ATOM 804 C C . LYS A 1 104 ? 7.796 18.652 47.369 1.00 18.35 104 LYS A C 1
ATOM 805 O O . LYS A 1 104 ? 6.653 19.031 47.079 1.00 24.21 104 LYS A O 1
ATOM 811 N N . ASP A 1 105 ? 8.188 17.409 47.144 1.00 16.42 105 ASP A N 1
ATOM 812 C CA . ASP A 1 105 ? 7.212 16.434 46.603 1.00 17.80 105 ASP A CA 1
ATOM 813 C C . ASP A 1 105 ? 6.132 16.169 47.661 1.00 17.31 105 ASP A C 1
ATOM 814 O O . ASP A 1 105 ? 6.466 15.779 48.774 1.00 21.47 105 ASP A O 1
ATOM 819 N N . LYS A 1 106 ? 4.873 16.450 47.307 1.00 20.33 106 LYS A N 1
ATOM 820 C CA . LYS A 1 106 ? 3.687 16.279 48.145 1.00 22.93 106 LYS A CA 1
ATOM 821 C C . LYS A 1 106 ? 3.613 14.928 48.814 1.00 20.49 106 LYS A C 1
ATOM 822 O O . LYS A 1 106 ? 3.058 14.816 49.906 1.00 20.59 106 LYS A O 1
ATOM 828 N N . LYS A 1 107 ? 4.087 13.878 48.142 1.00 23.25 107 LYS A N 1
ATOM 829 C CA . LYS A 1 107 ? 3.997 12.515 48.669 1.00 25.03 107 LYS A CA 1
ATOM 830 C C . LYS A 1 107 ? 4.959 12.247 49.816 1.00 22.23 107 LYS A C 1
ATOM 831 O O . LYS A 1 107 ? 4.750 11.305 50.560 1.00 22.37 107 LYS A O 1
ATOM 837 N N . GLY A 1 108 ? 6.019 13.050 49.925 1.00 23.20 108 GLY A N 1
ATOM 838 C CA . GLY A 1 108 ? 7.042 12.800 50.933 1.00 22.44 108 GLY A CA 1
ATOM 839 C C . GLY A 1 108 ? 7.938 11.650 50.484 1.00 23.28 108 GLY A C 1
ATOM 840 O O . GLY A 1 108 ? 7.687 11.014 49.458 1.00 24.15 108 GLY A O 1
ATOM 841 N N . GLY A 1 109 ? 9.010 11.417 51.231 1.00 25.28 109 GLY A N 1
ATOM 842 C CA . GLY A 1 109 ? 9.889 10.285 50.951 1.00 22.86 109 GLY A CA 1
ATOM 843 C C . GLY A 1 109 ? 11.065 10.587 50.020 1.00 18.13 109 GLY A C 1
ATOM 844 O O . GLY A 1 109 ? 11.892 9.706 49.756 1.00 22.63 109 GLY A O 1
ATOM 845 N N . PHE A 1 110 ? 11.181 11.846 49.604 1.00 17.76 110 PHE A N 1
ATOM 846 C CA . PHE A 1 110 ? 12.194 12.264 48.612 1.00 20.03 110 PHE A CA 1
ATOM 847 C C . PHE A 1 110 ? 13.103 13.335 49.174 1.00 20.08 110 PHE A C 1
ATOM 848 O O . PHE A 1 110 ? 13.524 14.231 48.450 1.00 20.79 110 PHE A O 1
ATOM 856 N N . GLY A 1 111 ? 13.444 13.222 50.460 1.00 21.68 111 GLY A N 1
ATOM 857 C CA . GLY A 1 111 ? 14.342 14.169 51.079 1.00 23.82 111 GLY A CA 1
ATOM 858 C C . GLY A 1 111 ? 15.780 13.681 51.006 1.00 24.69 111 GLY A C 1
ATOM 859 O O . GLY A 1 111 ? 16.120 12.801 50.199 1.00 21.13 111 GLY A O 1
ATOM 860 N N . VAL A 1 112 ? 16.624 14.256 51.867 1.00 25.75 112 VAL A N 1
ATOM 861 C CA . VAL A 1 112 ? 18.052 13.915 51.900 1.00 27.73 112 VAL A CA 1
ATOM 862 C C . VAL A 1 112 ? 18.245 12.415 52.130 1.00 27.40 112 VAL A C 1
ATOM 863 O O . VAL A 1 112 ? 17.612 11.823 52.979 1.00 30.12 112 VAL A O 1
ATOM 867 N N . GLY A 1 113 ? 19.100 11.773 51.352 1.00 25.95 113 GLY A N 1
ATOM 868 C CA . GLY A 1 113 ? 19.289 10.364 51.555 1.00 25.53 113 GLY A CA 1
ATOM 869 C C . GLY A 1 113 ? 20.011 9.710 50.428 1.00 23.81 113 GLY A C 1
ATOM 870 O O . GLY A 1 113 ? 20.651 10.378 49.615 1.00 24.56 113 GLY A O 1
ATOM 871 N N . ASN A 1 114 ? 19.927 8.379 50.411 1.00 24.06 114 ASN A N 1
ATOM 872 C CA . ASN A 1 114 ? 20.624 7.601 49.417 1.00 23.59 114 ASN A CA 1
ATOM 873 C C . ASN A 1 114 ? 19.676 7.252 48.287 1.00 21.88 114 ASN A C 1
ATOM 874 O O . ASN A 1 114 ? 18.539 6.835 48.533 1.00 23.32 114 ASN A O 1
ATOM 879 N N . TYR A 1 115 ? 20.142 7.451 47.055 1.00 20.26 115 TYR A N 1
ATOM 880 C CA . TYR A 1 115 ? 19.309 7.270 45.873 1.00 21.27 115 TYR A CA 1
ATOM 881 C C . TYR A 1 115 ? 19.914 6.376 44.817 1.00 22.13 115 TYR A C 1
ATOM 882 O O . TYR A 1 115 ? 21.136 6.250 44.701 1.00 23.83 115 TYR A O 1
ATOM 891 N N . GLU A 1 116 ? 19.034 5.727 44.060 1.00 22.56 116 GLU A N 1
ATOM 892 C CA . GLU A 1 116 ? 19.405 5.068 42.814 1.00 21.82 116 GLU A CA 1
ATOM 893 C C . GLU A 1 116 ? 18.647 5.769 41.690 1.00 24.23 116 GLU A C 1
ATOM 894 O O . GLU A 1 116 ? 17.473 6.071 41.820 1.00 24.38 116 GLU A O 1
ATOM 900 N N . LEU A 1 117 ? 19.367 6.094 40.625 1.00 20.62 117 LEU A N 1
ATOM 901 C CA . LEU A 1 117 ? 18.796 6.792 39.493 1.00 20.45 117 LEU A CA 1
ATOM 902 C C . LEU A 1 117 ? 18.978 5.874 38.280 1.00 20.25 117 LEU A C 1
ATOM 903 O O . LEU A 1 117 ? 20.073 5.333 38.079 1.00 19.94 117 LEU A O 1
ATOM 908 N N . THR A 1 118 ? 17.928 5.705 37.476 1.00 17.66 118 THR A N 1
ATOM 909 C CA . THR A 1 118 ? 18.010 4.832 36.287 1.00 18.32 118 THR A CA 1
ATOM 910 C C . THR A 1 118 ? 17.536 5.696 35.123 1.00 16.50 118 THR A C 1
ATOM 911 O O . THR A 1 118 ? 16.516 6.345 35.255 1.00 16.97 118 THR A O 1
ATOM 915 N N . PHE A 1 119 ? 18.302 5.736 34.024 1.00 16.82 119 PHE A N 1
ATOM 916 C CA . PHE A 1 119 ? 17.820 6.242 32.746 1.00 18.34 119 PHE A CA 1
ATOM 917 C C . PHE A 1 119 ? 17.445 5.098 31.808 1.00 16.97 119 PHE A C 1
ATOM 918 O O . PHE A 1 119 ? 18.123 4.060 31.732 1.00 18.52 119 PHE A O 1
ATOM 926 N N . TYR A 1 120 ? 16.350 5.264 31.066 1.00 16.92 120 TYR A N 1
ATOM 927 C CA . TYR A 1 120 ? 15.843 4.288 30.087 1.00 18.36 120 TYR A CA 1
ATOM 928 C C . TYR A 1 120 ? 15.886 5.057 28.782 1.00 19.16 120 TYR A C 1
ATOM 929 O O . TYR A 1 120 ? 15.202 6.069 28.647 1.00 17.61 120 TYR A O 1
ATOM 938 N N . ILE A 1 121 ? 16.743 4.627 27.861 1.00 19.73 121 ILE A N 1
ATOM 939 C CA . ILE A 1 121 ? 17.110 5.431 26.703 1.00 18.49 121 ILE A CA 1
ATOM 940 C C . ILE A 1 121 ? 16.795 4.649 25.428 1.00 19.00 121 ILE A C 1
ATOM 941 O O . ILE A 1 121 ? 17.119 3.495 25.338 1.00 17.27 121 ILE A O 1
ATOM 946 N N . SER A 1 122 ? 16.085 5.223 24.473 1.00 18.78 122 SER A N 1
ATOM 947 C CA . SER A 1 122 ? 15.936 4.635 23.132 1.00 20.27 122 SER A CA 1
ATOM 948 C C . SER A 1 122 ? 16.478 5.578 22.060 1.00 19.74 122 SER A C 1
ATOM 949 O O . SER A 1 122 ? 16.619 6.797 22.282 1.00 18.23 122 SER A O 1
ATOM 952 N N . ASN A 1 123 ? 16.715 5.009 20.879 1.00 19.04 123 ASN A N 1
ATOM 953 C CA . ASN A 1 123 ? 17.475 5.643 19.844 1.00 17.56 123 ASN A CA 1
ATOM 954 C C . ASN A 1 123 ? 16.682 6.684 19.062 1.00 20.36 123 ASN A C 1
ATOM 955 O O . ASN A 1 123 ? 15.456 6.742 19.180 1.00 19.84 123 ASN A O 1
ATOM 960 N N . PRO A 1 124 ? 17.371 7.525 18.282 1.00 19.09 124 PRO A N 1
ATOM 961 C CA . PRO A 1 124 ? 16.678 8.600 17.605 1.00 20.23 124 PRO A CA 1
ATOM 962 C C . PRO A 1 124 ? 15.637 8.207 16.582 1.00 20.27 124 PRO A C 1
ATOM 963 O O . PRO A 1 124 ? 14.843 9.059 16.202 1.00 21.09 124 PRO A O 1
ATOM 967 N N . GLU A 1 125 ? 15.642 6.977 16.095 1.00 23.08 125 GLU A N 1
ATOM 968 C CA . GLU A 1 125 ? 14.667 6.616 15.043 1.00 26.12 125 GLU A CA 1
ATOM 969 C C . GLU A 1 125 ? 13.252 6.714 15.548 1.00 29.67 125 GLU A C 1
ATOM 970 O O . GLU A 1 125 ? 12.337 7.072 14.792 1.00 30.19 125 GLU A O 1
ATOM 976 N N . LYS A 1 126 ? 13.078 6.431 16.839 1.00 32.68 126 LYS A N 1
ATOM 977 C CA . LYS A 1 126 ? 11.780 6.593 17.515 1.00 34.10 126 LYS A CA 1
ATOM 978 C C . LYS A 1 126 ? 11.142 7.976 17.251 1.00 33.80 126 LYS A C 1
ATOM 979 O O . LYS A 1 126 ? 9.914 8.091 17.193 1.00 36.58 126 LYS A O 1
ATOM 985 N N . GLN A 1 127 ? 11.978 9.002 17.066 1.00 29.00 127 GLN A N 1
ATOM 986 C CA . GLN A 1 127 ? 11.562 10.380 16.779 1.00 29.00 127 GLN A CA 1
ATOM 987 C C . GLN A 1 127 ? 11.785 10.832 15.328 1.00 31.34 127 GLN A C 1
ATOM 988 O O . GLN A 1 127 ? 11.877 12.026 15.056 1.00 33.98 127 GLN A O 1
ATOM 994 N N . GLY A 1 128 ? 11.883 9.880 14.409 1.00 30.60 128 GLY A N 1
ATOM 995 C CA . GLY A 1 128 ? 11.922 10.195 12.966 1.00 31.30 128 GLY A CA 1
ATOM 996 C C . GLY A 1 128 ? 13.298 10.510 12.407 1.00 28.12 128 GLY A C 1
ATOM 997 O O . GLY A 1 128 ? 13.412 10.908 11.253 1.00 30.18 128 GLY A O 1
ATOM 998 N N . PHE A 1 129 ? 14.335 10.336 13.218 1.00 23.43 129 PHE A N 1
ATOM 999 C CA . PHE A 1 129 ? 15.697 10.675 12.815 1.00 23.14 129 PHE A CA 1
ATOM 1000 C C . PHE A 1 129 ? 16.195 9.551 11.931 1.00 24.55 129 PHE A C 1
ATOM 1001 O O . PHE A 1 129 ? 16.054 8.381 12.280 1.00 24.51 129 PHE A O 1
ATOM 1009 N N . GLY A 1 130 ? 16.790 9.878 10.786 1.00 20.84 130 GLY A N 1
ATOM 1010 C CA . GLY A 1 130 ? 17.289 8.832 9.883 1.00 19.92 130 GLY A CA 1
ATOM 1011 C C . GLY A 1 130 ? 18.774 8.584 9.897 1.00 19.40 130 GLY A C 1
ATOM 1012 O O . GLY A 1 130 ? 19.540 9.271 10.588 1.00 19.13 130 GLY A O 1
ATOM 1013 N N . ARG A 1 131 ? 19.178 7.565 9.135 1.00 19.95 131 ARG A N 1
ATOM 1014 C CA . ARG A 1 131 ? 20.596 7.317 8.899 1.00 20.74 131 ARG A CA 1
ATOM 1015 C C . ARG A 1 131 ? 20.862 6.831 7.480 1.00 20.50 131 ARG A C 1
ATOM 1016 O O . ARG A 1 131 ? 20.096 6.023 6.909 1.00 20.39 131 ARG A O 1
ATOM 1024 N N . HIS A 1 132 ? 21.937 7.355 6.909 1.00 19.90 132 HIS A N 1
ATOM 1025 C CA . HIS A 1 132 ? 22.469 6.853 5.646 1.00 21.70 132 HIS A CA 1
ATOM 1026 C C . HIS A 1 132 ? 22.895 5.421 5.829 1.00 20.43 132 HIS A C 1
ATOM 1027 O O . HIS A 1 132 ? 23.519 5.072 6.844 1.00 21.52 132 HIS A O 1
ATOM 1034 N N . VAL A 1 133 ? 22.600 4.604 4.841 1.00 20.93 133 VAL A N 1
ATOM 1035 C CA . VAL A 1 133 ? 23.002 3.197 4.869 1.00 20.53 133 VAL A CA 1
ATOM 1036 C C . VAL A 1 133 ? 23.668 2.795 3.535 1.00 23.84 133 VAL A C 1
ATOM 1037 O O . VAL A 1 133 ? 23.839 1.611 3.242 1.00 27.49 133 VAL A O 1
ATOM 1041 N N . ASP A 1 134 ? 24.096 3.789 2.774 1.00 25.00 134 ASP A N 1
ATOM 1042 C CA . ASP A 1 134 ? 24.840 3.524 1.532 1.00 25.74 134 ASP A CA 1
ATOM 1043 C C . ASP A 1 134 ? 26.276 3.134 1.832 1.00 25.54 134 ASP A C 1
ATOM 1044 O O . ASP A 1 134 ? 26.778 3.357 2.918 1.00 24.90 134 ASP A O 1
ATOM 1049 N N . GLU A 1 135 ? 26.954 2.527 0.853 1.00 26.34 135 GLU A N 1
ATOM 1050 C CA . GLU A 1 135 ? 28.282 2.038 1.089 1.00 27.57 135 GLU A CA 1
ATOM 1051 C C . GLU A 1 135 ? 29.276 3.129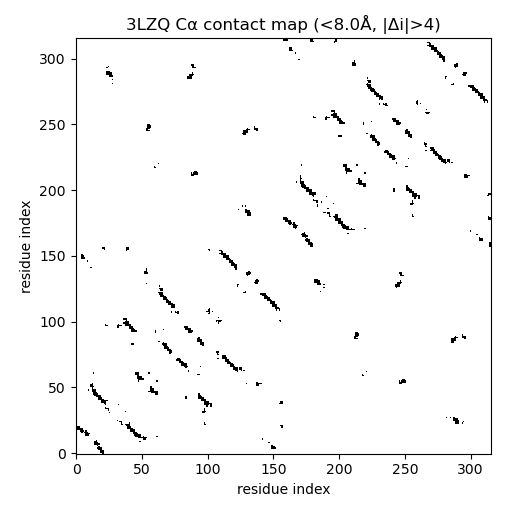 1.436 1.00 26.38 135 GLU A C 1
ATOM 1052 O O . GLU A 1 135 ? 30.147 2.918 2.285 1.00 27.22 135 GLU A O 1
ATOM 1058 N N . GLU A 1 136 ? 29.142 4.297 0.805 1.00 26.94 136 GLU A N 1
ATOM 1059 C CA . GLU A 1 136 ? 30.170 5.324 0.888 1.00 30.19 136 GLU A CA 1
ATOM 1060 C C . GLU A 1 136 ? 30.068 6.104 2.191 1.00 27.82 136 GLU A C 1
ATOM 1061 O O . GLU A 1 136 ? 31.085 6.376 2.852 1.00 29.32 136 GLU A O 1
ATOM 1067 N N . THR A 1 137 ? 28.839 6.455 2.559 1.00 25.71 137 THR A N 1
ATOM 1068 C CA . THR A 1 137 ? 28.611 7.362 3.691 1.00 27.19 137 THR A CA 1
ATOM 1069 C C . THR A 1 137 ? 27.759 6.767 4.804 1.00 24.09 137 THR A C 1
ATOM 1070 O O . THR A 1 137 ? 27.454 7.472 5.791 1.00 24.12 137 THR A O 1
ATOM 1074 N N . GLY A 1 138 ? 27.354 5.509 4.635 1.00 22.39 138 GLY A N 1
ATOM 1075 C CA . GLY A 1 138 ? 26.431 4.871 5.559 1.00 21.96 138 GLY A CA 1
ATOM 1076 C C . GLY A 1 138 ? 27.063 4.563 6.904 1.00 21.97 138 GLY A C 1
ATOM 1077 O O . GLY A 1 138 ? 28.289 4.579 7.069 1.00 25.18 138 GLY A O 1
ATOM 1078 N N . VAL A 1 139 ? 26.201 4.301 7.882 1.00 21.02 139 VAL A N 1
ATOM 1079 C CA . VAL A 1 139 ? 26.603 3.992 9.244 1.00 21.17 139 VAL A CA 1
ATOM 1080 C C . VAL A 1 139 ? 25.778 2.844 9.765 1.00 22.78 139 VAL A C 1
ATOM 1081 O O . VAL A 1 139 ? 24.770 2.466 9.159 1.00 23.44 139 VAL A O 1
ATOM 1085 N N . GLY A 1 140 ? 26.212 2.252 10.875 1.00 21.79 140 GLY A N 1
ATOM 1086 C CA . GLY A 1 140 ? 25.567 1.047 11.385 1.00 23.07 140 GLY A CA 1
ATOM 1087 C C . GLY A 1 140 ? 24.269 1.277 12.097 1.00 21.87 140 GLY A C 1
ATOM 1088 O O . GLY A 1 140 ? 23.852 2.430 12.255 1.00 22.40 140 GLY A O 1
ATOM 1089 N N . LYS A 1 141 ? 23.647 0.175 12.486 1.00 21.66 141 LYS A N 1
ATOM 1090 C CA . LYS A 1 141 ? 22.407 0.158 13.295 1.00 22.34 141 LYS A CA 1
ATOM 1091 C C . LYS A 1 141 ? 22.539 0.879 14.620 1.00 21.29 141 LYS A C 1
ATOM 1092 O O . LYS A 1 141 ? 23.606 0.891 15.231 1.00 21.85 141 LYS A O 1
ATOM 1098 N N . TRP A 1 142 ? 21.422 1.449 15.079 1.00 20.45 142 TRP A N 1
ATOM 1099 C CA . TRP A 1 142 ? 21.311 2.006 16.406 1.00 23.76 142 TRP A CA 1
ATOM 1100 C C . TRP A 1 142 ? 21.121 0.942 17.469 1.00 21.32 142 TRP A C 1
ATOM 1101 O O . TRP A 1 142 ? 20.547 -0.107 17.218 1.00 20.07 142 TRP A O 1
ATOM 1112 N N . PHE A 1 143 ? 21.615 1.229 18.666 1.00 20.69 143 PHE A N 1
ATOM 1113 C CA . PHE A 1 143 ? 21.353 0.453 19.840 1.00 21.29 143 PHE A CA 1
ATOM 1114 C C . PHE A 1 143 ? 19.861 0.228 20.065 1.00 19.96 143 PHE A C 1
ATOM 1115 O O . PHE A 1 143 ? 19.012 1.087 19.749 1.00 20.68 143 PHE A O 1
ATOM 1123 N N . GLU A 1 144 ? 19.581 -0.952 20.588 1.00 19.57 144 GLU A N 1
ATOM 1124 C CA . GLU A 1 144 ? 18.304 -1.241 21.213 1.00 20.79 144 GLU A CA 1
ATOM 1125 C C . GLU A 1 144 ? 18.100 -0.486 22.502 1.00 21.76 144 GLU A C 1
ATOM 1126 O O . GLU A 1 144 ? 19.067 -0.023 23.100 1.00 21.28 144 GLU A O 1
ATOM 1132 N N . PRO A 1 145 ? 16.840 -0.357 22.961 1.00 18.34 145 PRO A N 1
ATOM 1133 C CA . PRO A 1 145 ? 16.598 0.381 24.195 1.00 18.74 145 PRO A CA 1
ATOM 1134 C C . PRO A 1 145 ? 17.403 -0.214 25.328 1.00 19.11 145 PRO A C 1
ATOM 1135 O O . PRO A 1 145 ? 17.550 -1.465 25.409 1.00 22.40 145 PRO A O 1
ATOM 1139 N N . PHE A 1 146 ? 17.939 0.636 26.164 1.00 18.27 146 PHE A N 1
ATOM 1140 C CA . PHE A 1 146 ? 18.795 0.195 27.248 1.00 20.47 146 PHE A CA 1
ATOM 1141 C C . PHE A 1 146 ? 18.569 1.020 28.514 1.00 18.66 146 PHE A C 1
ATOM 1142 O O . PHE A 1 146 ? 17.911 2.061 28.510 1.00 20.31 146 PHE A O 1
ATOM 1150 N N . LYS A 1 147 ? 19.140 0.571 29.620 1.00 21.61 147 LYS A N 1
ATOM 1151 C CA . LYS A 1 147 ? 19.137 1.360 30.830 1.00 21.42 147 LYS A CA 1
ATOM 1152 C C . LYS A 1 147 ? 20.528 1.512 31.348 1.00 20.67 147 LYS A C 1
ATOM 1153 O O . LYS A 1 147 ? 21.391 0.679 31.081 1.00 21.27 147 LYS A O 1
ATOM 1159 N N . VAL A 1 148 ? 20.747 2.602 32.074 1.00 20.33 148 VAL A N 1
ATOM 1160 C CA . VAL A 1 148 ? 21.962 2.800 32.858 1.00 21.51 148 VAL A CA 1
ATOM 1161 C C . VAL A 1 148 ? 21.542 3.253 34.244 1.00 19.35 148 VAL A C 1
ATOM 1162 O O . VAL A 1 148 ? 20.569 3.978 34.397 1.00 20.68 148 VAL A O 1
ATOM 1166 N N . ASP A 1 149 ? 22.347 2.862 35.224 1.00 21.05 149 ASP A N 1
ATOM 1167 C CA . ASP A 1 149 ? 22.012 2.953 36.641 1.00 23.72 149 ASP A CA 1
ATOM 1168 C C . ASP A 1 149 ? 23.130 3.730 37.346 1.00 22.17 149 ASP A C 1
ATOM 1169 O O . ASP A 1 149 ? 24.302 3.519 37.069 1.00 22.41 149 ASP A O 1
ATOM 1174 N N . TYR A 1 150 ? 22.751 4.571 38.301 1.00 16.84 150 TYR A N 1
ATOM 1175 C CA . TYR A 1 150 ? 23.693 5.411 39.107 1.00 18.39 150 TYR A CA 1
ATOM 1176 C C . TYR A 1 150 ? 23.307 5.318 40.555 1.00 20.32 150 TYR A C 1
ATOM 1177 O O . TYR A 1 150 ? 22.128 5.149 40.847 1.00 25.34 150 TYR A O 1
ATOM 1186 N N . LYS A 1 151 ? 24.272 5.462 41.462 1.00 22.27 151 LYS A N 1
ATOM 1187 C CA . LYS A 1 151 ? 23.971 5.630 42.879 1.00 23.58 151 LYS A CA 1
ATOM 1188 C C . LYS A 1 151 ? 24.576 6.942 43.356 1.00 23.05 151 LYS A C 1
ATOM 1189 O O . LYS A 1 151 ? 25.700 7.291 42.995 1.00 24.35 151 LYS A O 1
ATOM 1195 N N . PHE A 1 152 ? 23.819 7.662 44.173 1.00 22.19 152 PHE A N 1
ATOM 1196 C CA . PHE A 1 152 ? 24.304 8.906 44.748 1.00 23.08 152 PHE A CA 1
ATOM 1197 C C . PHE A 1 152 ? 23.606 9.274 46.044 1.00 22.56 152 PHE A C 1
ATOM 1198 O O . PHE A 1 152 ? 22.505 8.771 46.371 1.00 22.95 152 PHE A O 1
ATOM 1206 N N . LYS A 1 153 ? 24.263 10.168 46.773 1.00 22.98 153 LYS A N 1
ATOM 1207 C CA . LYS A 1 153 ? 23.691 10.772 47.966 1.00 23.33 153 LYS A CA 1
ATOM 1208 C C . LYS A 1 153 ? 23.171 12.150 47.614 1.00 22.62 153 LYS A C 1
ATOM 1209 O O . LYS A 1 153 ? 23.903 13.010 47.068 1.00 24.91 153 LYS A O 1
ATOM 1215 N N . TYR A 1 154 ? 21.882 12.337 47.873 1.00 22.24 154 TYR A N 1
ATOM 1216 C CA . TYR A 1 154 ? 21.261 13.624 47.694 1.00 22.01 154 TYR A CA 1
ATOM 1217 C C . TYR A 1 154 ? 21.404 14.360 49.015 1.00 23.99 154 TYR A C 1
ATOM 1218 O O . TYR A 1 154 ? 20.910 13.901 50.042 1.00 23.73 154 TYR A O 1
ATOM 1227 N N . THR A 1 155 ? 22.078 15.504 48.988 1.00 26.43 155 THR A N 1
ATOM 1228 C CA . THR A 1 155 ? 22.399 16.211 50.233 1.00 28.22 155 THR A CA 1
ATOM 1229 C C . THR A 1 155 ? 21.507 17.411 50.479 1.00 29.84 155 THR A C 1
ATOM 1230 O O . THR A 1 155 ? 21.736 18.163 51.428 1.00 34.72 155 THR A O 1
ATOM 1234 N N . GLY A 1 156 ? 20.495 17.600 49.630 1.00 28.96 156 GLY A N 1
ATOM 1235 C CA . GLY A 1 156 ? 19.583 18.722 49.788 1.00 31.58 156 GLY A CA 1
ATOM 1236 C C . GLY A 1 156 ? 19.542 19.693 48.637 1.00 33.56 156 GLY A C 1
ATOM 1237 O O . GLY A 1 156 ? 20.444 19.745 47.785 1.00 31.90 156 GLY A O 1
ATOM 1238 N N . THR A 1 157 ? 18.460 20.463 48.598 1.00 36.64 157 THR A N 1
ATOM 1239 C CA . THR A 1 157 ? 18.244 21.384 47.499 1.00 38.16 157 THR A CA 1
ATOM 1240 C C . THR A 1 157 ? 19.389 22.411 47.497 1.00 40.97 157 THR A C 1
ATOM 1241 O O . THR A 1 157 ? 19.711 22.985 48.555 1.00 41.70 157 THR A O 1
ATOM 1245 N N . PRO A 1 158 ? 20.044 22.602 46.328 1.00 43.18 158 PRO A N 1
ATOM 1246 C CA . PRO A 1 158 ? 21.102 23.614 46.194 1.00 46.49 158 PRO A CA 1
ATOM 1247 C C . PRO A 1 158 ? 20.612 25.015 45.771 1.00 50.25 158 PRO A C 1
ATOM 1248 O O . PRO A 1 158 ? 19.406 25.285 45.769 1.00 52.99 158 PRO A O 1
ATOM 1252 N N . GLY B 1 1 ? 30.455 9.124 -6.611 1.00 53.24 1 GLY B N 1
ATOM 1253 C CA . GLY B 1 1 ? 29.982 10.529 -6.775 1.00 52.34 1 GLY B CA 1
ATOM 1254 C C . GLY B 1 1 ? 30.748 11.506 -5.905 1.00 51.56 1 GLY B C 1
ATOM 1255 O O . GLY B 1 1 ? 31.945 11.697 -6.095 1.00 53.50 1 GLY B O 1
ATOM 1256 N N . GLY B 1 2 ? 30.062 12.118 -4.939 1.00 48.89 2 GLY B N 1
ATOM 1257 C CA . GLY B 1 2 ? 30.646 13.182 -4.108 1.00 44.25 2 GLY B CA 1
ATOM 1258 C C . GLY B 1 2 ? 29.656 14.306 -3.845 1.00 37.76 2 GLY B C 1
ATOM 1259 O O . GLY B 1 2 ? 28.486 14.191 -4.215 1.00 40.22 2 GLY B O 1
ATOM 1260 N N . GLU B 1 3 ? 30.120 15.369 -3.183 1.00 75.73 3 GLU B N 1
ATOM 1261 C CA . GLU B 1 3 ? 29.280 16.521 -2.849 1.00 61.30 3 GLU B CA 1
ATOM 1262 C C . GLU B 1 3 ? 29.484 17.644 -3.839 1.00 53.22 3 GLU B C 1
ATOM 1263 O O . GLU B 1 3 ? 30.609 17.967 -4.181 1.00 52.87 3 GLU B O 1
ATOM 1269 N N . VAL B 1 4 ? 28.388 18.245 -4.287 1.00 44.43 4 VAL B N 1
ATOM 1270 C CA . VAL B 1 4 ? 28.452 19.475 -5.062 1.00 43.39 4 VAL B CA 1
ATOM 1271 C C . VAL B 1 4 ? 27.938 20.615 -4.193 1.00 39.16 4 VAL B C 1
ATOM 1272 O O . VAL B 1 4 ? 26.812 20.551 -3.693 1.00 35.74 4 VAL B O 1
ATOM 1276 N N . PRO B 1 5 ? 28.777 21.635 -3.966 1.00 39.14 5 PRO B N 1
ATOM 1277 C CA . PRO B 1 5 ? 28.377 22.767 -3.147 1.00 36.70 5 PRO B CA 1
ATOM 1278 C C . PRO B 1 5 ? 27.355 23.636 -3.865 1.00 36.68 5 PRO B C 1
ATOM 1279 O O . PRO B 1 5 ? 27.462 23.850 -5.069 1.00 39.67 5 PRO B O 1
ATOM 1283 N N . ILE B 1 6 ? 26.358 24.105 -3.123 1.00 34.11 6 ILE B N 1
ATOM 1284 C CA . ILE B 1 6 ? 25.334 24.989 -3.654 1.00 35.57 6 ILE B CA 1
ATOM 1285 C C . ILE B 1 6 ? 25.569 26.387 -3.112 1.00 35.57 6 ILE B C 1
ATOM 1286 O O . ILE B 1 6 ? 25.466 26.629 -1.896 1.00 34.82 6 ILE B O 1
ATOM 1291 N N . GLY B 1 7 ? 25.908 27.299 -4.013 1.00 38.69 7 GLY B N 1
ATOM 1292 C CA . GLY B 1 7 ? 26.070 28.702 -3.671 1.00 39.78 7 GLY B CA 1
ATOM 1293 C C . GLY B 1 7 ? 27.141 28.918 -2.623 1.00 37.74 7 GLY B C 1
ATOM 1294 O O . GLY B 1 7 ? 28.079 28.127 -2.513 1.00 37.93 7 GLY B O 1
ATOM 1295 N N . ASP B 1 8 ? 26.979 29.980 -1.837 1.00 37.66 8 ASP B N 1
ATOM 1296 C CA . ASP B 1 8 ? 27.914 30.294 -0.755 1.00 36.93 8 ASP B CA 1
ATOM 1297 C C . ASP B 1 8 ? 27.209 30.112 0.594 1.00 34.52 8 ASP B C 1
ATOM 1298 O O . ASP B 1 8 ? 26.014 30.398 0.711 1.00 35.20 8 ASP B O 1
ATOM 1303 N N . PRO B 1 9 ? 27.937 29.615 1.610 1.00 33.45 9 PRO B N 1
ATOM 1304 C CA . PRO B 1 9 ? 27.357 29.494 2.942 1.00 35.30 9 PRO B CA 1
ATOM 1305 C C . PRO B 1 9 ? 27.099 30.855 3.593 1.00 39.46 9 PRO B C 1
ATOM 1306 O O . PRO B 1 9 ? 27.870 31.799 3.416 1.00 38.96 9 PRO B O 1
ATOM 1310 N N . LYS B 1 10 ? 26.001 30.933 4.339 1.00 28.51 10 LYS B N 1
ATOM 1311 C CA . LYS B 1 10 ? 25.567 32.145 5.020 1.00 31.54 10 LYS B CA 1
ATOM 1312 C C . LYS B 1 10 ? 25.856 32.022 6.521 1.00 30.12 10 LYS B C 1
ATOM 1313 O O . LYS B 1 10 ? 25.766 30.941 7.087 1.00 27.21 10 LYS B O 1
ATOM 1319 N N . GLU B 1 11 ? 26.208 33.140 7.143 1.00 29.64 11 GLU B N 1
ATOM 1320 C CA . GLU B 1 11 ? 26.338 33.241 8.587 1.00 28.48 11 GLU B CA 1
ATOM 1321 C C . GLU B 1 11 ? 25.250 34.150 9.101 1.00 27.19 11 GLU B C 1
ATOM 1322 O O . GLU B 1 11 ? 25.276 35.372 8.841 1.00 29.30 11 GLU B O 1
ATOM 1328 N N . LEU B 1 12 ? 24.268 33.567 9.772 1.00 23.53 12 LEU B N 1
ATOM 1329 C CA . LEU B 1 12 ? 23.130 34.325 10.240 1.00 25.56 12 LEU B CA 1
ATOM 1330 C C . LEU B 1 12 ? 22.622 33.734 11.540 1.00 22.49 12 LEU B C 1
ATOM 1331 O O . LEU B 1 12 ? 22.663 32.516 11.733 1.00 20.33 12 LEU B O 1
ATOM 1336 N N . ASN B 1 13 ? 22.114 34.574 12.427 1.00 24.03 13 ASN B N 1
ATOM 1337 C CA . ASN B 1 13 ? 21.381 34.092 13.602 1.00 24.64 13 ASN B CA 1
ATOM 1338 C C . ASN B 1 13 ? 22.181 33.076 14.438 1.00 22.52 13 ASN B C 1
ATOM 1339 O O . ASN B 1 13 ? 21.620 32.150 15.045 1.00 22.13 13 ASN B O 1
ATOM 1344 N N . GLY B 1 14 ? 23.489 33.280 14.465 1.00 21.20 14 GLY B N 1
ATOM 1345 C CA . GLY B 1 14 ? 24.412 32.487 15.267 1.00 22.73 14 GLY B CA 1
ATOM 1346 C C . GLY B 1 14 ? 24.817 31.198 14.613 1.00 22.61 14 GLY B C 1
ATOM 1347 O O . GLY B 1 14 ? 25.414 30.357 15.297 1.00 22.54 14 GLY B O 1
ATOM 1348 N N . MET B 1 15 ? 24.510 31.045 13.322 1.00 19.67 15 MET B N 1
ATOM 1349 C CA . MET B 1 15 ? 24.697 29.769 12.607 1.00 18.39 15 MET B CA 1
ATOM 1350 C C . MET B 1 15 ? 25.380 29.955 11.259 1.00 20.24 15 MET B C 1
ATOM 1351 O O . MET B 1 15 ? 25.199 30.966 10.618 1.00 22.56 15 MET B O 1
ATOM 1356 N N . GLU B 1 16 ? 26.144 28.937 10.839 1.00 18.73 16 GLU B N 1
ATOM 1357 C CA . GLU B 1 16 ? 26.626 28.779 9.467 1.00 22.43 16 GLU B CA 1
ATOM 1358 C C . GLU B 1 16 ? 25.662 27.836 8.745 1.00 21.76 16 GLU B C 1
ATOM 1359 O O . GLU B 1 16 ? 25.408 26.740 9.249 1.00 22.24 16 GLU B O 1
ATOM 1365 N N . ILE B 1 17 ? 25.150 28.254 7.572 1.00 20.80 17 ILE B N 1
ATOM 1366 C CA . ILE B 1 17 ? 24.075 27.567 6.858 1.00 22.10 17 ILE B CA 1
ATOM 1367 C C . ILE B 1 17 ? 24.540 27.362 5.420 1.00 21.99 17 ILE B C 1
ATOM 1368 O O . ILE B 1 17 ? 24.557 28.303 4.623 1.00 24.30 17 ILE B O 1
ATOM 1373 N N . ALA B 1 18 ? 24.921 26.131 5.124 1.00 22.93 18 ALA B N 1
ATOM 1374 C CA . ALA B 1 18 ? 25.452 25.723 3.819 1.00 23.68 18 ALA B CA 1
ATOM 1375 C C . ALA B 1 18 ? 24.538 24.664 3.193 1.00 23.55 18 ALA B C 1
ATOM 1376 O O . ALA B 1 18 ? 23.791 23.978 3.892 1.00 21.35 18 ALA B O 1
ATOM 1378 N N . ALA B 1 19 ? 24.549 24.599 1.858 1.00 24.42 19 ALA B N 1
ATOM 1379 C CA . ALA B 1 19 ? 23.776 23.609 1.110 1.00 24.75 19 ALA B CA 1
ATOM 1380 C C . ALA B 1 19 ? 24.717 22.845 0.193 1.00 25.24 19 ALA B C 1
ATOM 1381 O O . ALA B 1 19 ? 25.677 23.408 -0.363 1.00 29.31 19 ALA B O 1
ATOM 1383 N N . VAL B 1 20 ? 24.426 21.559 0.019 1.00 25.06 20 VAL B N 1
ATOM 1384 C CA . VAL B 1 20 ? 25.169 20.710 -0.890 1.00 26.27 20 VAL B CA 1
ATOM 1385 C C . VAL B 1 20 ? 24.189 19.726 -1.514 1.00 26.11 20 VAL B C 1
ATOM 1386 O O . VAL B 1 20 ? 23.103 19.528 -0.961 1.00 25.08 20 VAL B O 1
ATOM 1390 N N . TYR B 1 21 ? 24.546 19.129 -2.651 1.00 25.18 21 TYR B N 1
ATOM 1391 C CA . TYR B 1 21 ? 23.861 17.908 -3.066 1.00 25.65 21 TYR B CA 1
ATOM 1392 C C . TYR B 1 21 ? 24.808 16.757 -3.385 1.00 27.53 21 TYR B C 1
ATOM 1393 O O . TYR B 1 21 ? 25.973 16.957 -3.766 1.00 30.46 21 TYR B O 1
ATOM 1402 N N . LEU B 1 22 ? 24.298 15.548 -3.171 1.00 27.77 22 LEU B N 1
ATOM 1403 C CA . LEU B 1 22 ? 25.011 14.311 -3.450 1.00 31.63 22 LEU B CA 1
ATOM 1404 C C . LEU B 1 22 ? 24.174 13.454 -4.378 1.00 30.38 22 LEU B C 1
ATOM 1405 O O . LEU B 1 22 ? 23.062 13.825 -4.745 1.00 28.04 22 LEU B O 1
ATOM 1410 N N . GLN B 1 23 ? 24.697 12.280 -4.734 1.00 30.19 23 GLN B N 1
ATOM 1411 C CA . GLN B 1 23 ? 23.890 11.241 -5.354 1.00 29.88 23 GLN B CA 1
ATOM 1412 C C . GLN B 1 23 ? 22.777 10.863 -4.380 1.00 28.30 23 GLN B C 1
ATOM 1413 O O . GLN B 1 23 ? 22.911 11.129 -3.184 1.00 29.04 23 GLN B O 1
ATOM 1419 N N . PRO B 1 24 ? 21.692 10.232 -4.881 1.00 24.30 24 PRO B N 1
ATOM 1420 C CA . PRO B 1 24 ? 20.636 9.757 -3.982 1.00 24.15 24 PRO B CA 1
ATOM 1421 C C . PRO B 1 24 ? 21.207 8.775 -2.972 1.00 22.77 24 PRO B C 1
ATOM 1422 O O . PRO B 1 24 ? 22.093 7.958 -3.313 1.00 24.72 24 PRO B O 1
ATOM 1426 N N . ILE B 1 25 ? 20.662 8.813 -1.759 1.00 21.46 25 ILE B N 1
ATOM 1427 C CA . ILE B 1 25 ? 21.175 8.041 -0.621 1.00 23.78 25 ILE B CA 1
ATOM 1428 C C . ILE B 1 25 ? 20.148 7.041 -0.068 1.00 24.32 25 ILE B C 1
ATOM 1429 O O . ILE B 1 25 ? 18.986 7.403 0.195 1.00 27.29 25 ILE B O 1
ATOM 1434 N N . GLU B 1 26 ? 20.569 5.780 0.086 1.00 26.24 26 GLU B N 1
ATOM 1435 C CA . GLU B 1 26 ? 19.724 4.783 0.726 1.00 26.34 26 GLU B CA 1
ATOM 1436 C C . GLU B 1 26 ? 19.626 5.123 2.223 1.00 26.30 26 GLU B C 1
ATOM 1437 O O . GLU B 1 26 ? 20.636 5.225 2.903 1.00 25.86 26 GLU B O 1
ATOM 1443 N N . MET B 1 27 ? 18.398 5.308 2.701 1.00 28.66 27 MET B N 1
ATOM 1444 C CA . MET B 1 27 ? 18.095 5.727 4.062 1.00 29.42 27 MET B CA 1
ATOM 1445 C C . MET B 1 27 ? 17.299 4.711 4.830 1.00 29.45 27 MET B C 1
ATOM 1446 O O . MET B 1 27 ? 16.386 4.072 4.293 1.00 33.26 27 MET B O 1
ATOM 1451 N N . GLU B 1 28 ? 17.621 4.586 6.108 1.00 26.88 28 GLU B N 1
ATOM 1452 C CA . GLU B 1 28 ? 16.744 3.920 7.043 1.00 28.47 28 GLU B CA 1
ATOM 1453 C C . GLU B 1 28 ? 16.277 4.904 8.114 1.00 27.92 28 GLU B C 1
ATOM 1454 O O . GLU B 1 28 ? 16.941 5.903 8.386 1.00 26.19 28 GLU B O 1
ATOM 1460 N N . PRO B 1 29 ? 15.097 4.652 8.695 1.00 30.52 29 PRO B N 1
ATOM 1461 C CA . PRO B 1 29 ? 14.188 3.571 8.364 1.00 33.75 29 PRO B CA 1
ATOM 1462 C C . PRO B 1 29 ? 13.521 3.777 7.013 1.00 34.46 29 PRO B C 1
ATOM 1463 O O . PRO B 1 29 ? 13.339 4.900 6.583 1.00 33.64 29 PRO B O 1
ATOM 1467 N N . ARG B 1 30 ? 13.158 2.686 6.360 1.00 38.69 30 ARG B N 1
ATOM 1468 C CA . ARG B 1 30 ? 12.552 2.760 5.035 1.00 41.94 30 ARG B CA 1
ATOM 1469 C C . ARG B 1 30 ? 11.189 3.413 5.089 1.00 44.42 30 ARG B C 1
ATOM 1470 O O . ARG B 1 30 ? 10.446 3.242 6.056 1.00 44.35 30 ARG B O 1
ATOM 1478 N N . GLY B 1 31 ? 10.883 4.177 4.044 1.00 47.50 31 GLY B N 1
ATOM 1479 C CA . GLY B 1 31 ? 9.626 4.907 3.949 1.00 52.93 31 GLY B CA 1
ATOM 1480 C C . GLY B 1 31 ? 9.709 6.270 4.606 1.00 53.75 31 GLY B C 1
ATOM 1481 O O . GLY B 1 31 ? 8.793 7.079 4.469 1.00 57.54 31 GLY B O 1
ATOM 1482 N N . ILE B 1 32 ? 10.811 6.521 5.317 1.00 52.65 32 ILE B N 1
ATOM 1483 C CA . ILE B 1 32 ? 11.047 7.809 5.971 1.00 52.20 32 ILE B CA 1
ATOM 1484 C C . ILE B 1 32 ? 11.158 8.921 4.915 1.00 50.85 32 ILE B C 1
ATOM 1485 O O . ILE B 1 32 ? 10.716 10.048 5.142 1.00 53.88 32 ILE B O 1
ATOM 1490 N N . ASP B 1 33 ? 11.692 8.573 3.746 1.00 47.08 33 ASP B N 1
ATOM 1491 C CA . ASP B 1 33 ? 11.960 9.533 2.689 1.00 43.48 33 ASP B CA 1
ATOM 1492 C C . ASP B 1 33 ? 11.804 8.857 1.332 1.00 41.30 33 ASP B C 1
ATOM 1493 O O . ASP B 1 33 ? 11.748 7.630 1.264 1.00 39.55 33 ASP B O 1
ATOM 1498 N N . LEU B 1 34 ? 11.747 9.662 0.270 1.00 34.22 34 LEU B N 1
ATOM 1499 C CA . LEU B 1 34 ? 11.735 9.161 -1.117 1.00 33.63 34 LEU B CA 1
ATOM 1500 C C . LEU B 1 34 ? 12.815 8.115 -1.344 1.00 31.72 34 LEU B C 1
ATOM 1501 O O . LEU B 1 34 ? 13.988 8.325 -0.987 1.00 31.31 34 LEU B O 1
ATOM 1506 N N . ALA B 1 35 ? 12.422 6.980 -1.925 1.00 31.14 35 ALA B N 1
ATOM 1507 C CA . ALA B 1 35 ? 13.384 5.904 -2.188 1.00 29.98 35 ALA B CA 1
ATOM 1508 C C . ALA B 1 35 ? 14.517 6.414 -3.055 1.00 29.67 35 ALA B C 1
ATOM 1509 O O . ALA B 1 35 ? 14.288 7.203 -3.962 1.00 30.02 35 ALA B O 1
ATOM 1511 N N . ALA B 1 36 ? 15.750 5.985 -2.753 1.00 31.35 36 ALA B N 1
ATOM 1512 C CA . ALA B 1 36 ? 16.908 6.384 -3.566 1.00 30.48 36 ALA B CA 1
ATOM 1513 C C . ALA B 1 36 ? 16.701 6.124 -5.069 1.00 31.29 36 ALA B C 1
ATOM 1514 O O . ALA B 1 36 ? 17.052 6.963 -5.905 1.00 28.58 36 ALA B O 1
ATOM 1516 N N . SER B 1 37 ? 16.118 4.966 -5.396 1.00 31.77 37 SER B N 1
ATOM 1517 C CA . SER B 1 37 ? 15.954 4.533 -6.783 1.00 32.95 37 SER B CA 1
ATOM 1518 C C . SER B 1 37 ? 15.033 5.470 -7.553 1.00 32.13 37 SER B C 1
ATOM 1519 O O . SER B 1 37 ? 15.118 5.561 -8.783 1.00 32.82 37 SER B O 1
ATOM 1522 N N . LEU B 1 38 ? 14.149 6.154 -6.828 1.00 28.42 38 LEU B N 1
ATOM 1523 C CA . LEU B 1 38 ? 13.177 7.080 -7.437 1.00 29.88 38 LEU B CA 1
ATOM 1524 C C . LEU B 1 38 ? 13.675 8.530 -7.458 1.00 27.66 38 LEU B C 1
ATOM 1525 O O . LEU B 1 38 ? 12.940 9.421 -7.850 1.00 28.45 38 LEU B O 1
ATOM 1530 N N . ALA B 1 39 ? 14.911 8.756 -7.006 1.00 26.30 39 ALA B N 1
ATOM 1531 C CA . ALA B 1 39 ? 15.501 10.112 -6.901 1.00 24.69 39 ALA B CA 1
ATOM 1532 C C . ALA B 1 39 ? 16.712 10.312 -7.800 1.00 25.45 39 ALA B C 1
ATOM 1533 O O . ALA B 1 39 ? 17.280 9.352 -8.304 1.00 27.76 39 ALA B O 1
ATOM 1535 N N . ASP B 1 40 ? 17.136 11.568 -7.944 1.00 25.53 40 ASP B N 1
ATOM 1536 C CA . ASP B 1 40 ? 18.339 11.929 -8.699 1.00 27.63 40 ASP B CA 1
ATOM 1537 C C . ASP B 1 40 ? 19.396 12.647 -7.864 1.00 26.18 40 ASP B C 1
ATOM 1538 O O . ASP B 1 40 ? 20.576 12.616 -8.189 1.00 28.60 40 ASP B O 1
ATOM 1543 N N . ILE B 1 41 ? 18.982 13.335 -6.810 1.00 25.05 41 ILE B N 1
ATOM 1544 C CA . ILE B 1 41 ? 19.967 13.895 -5.867 1.00 23.39 41 ILE B CA 1
ATOM 1545 C C . ILE B 1 41 ? 19.542 13.658 -4.435 1.00 23.50 41 ILE B C 1
ATOM 1546 O O . ILE B 1 41 ? 18.396 13.319 -4.171 1.00 24.71 41 ILE B O 1
ATOM 1551 N N . HIS B 1 42 ? 20.486 13.864 -3.524 1.00 24.21 42 HIS B N 1
ATOM 1552 C CA . HIS B 1 42 ? 20.213 13.978 -2.091 1.00 23.60 42 HIS B CA 1
ATOM 1553 C C . HIS B 1 42 ? 20.635 15.394 -1.728 1.00 22.58 42 HIS B C 1
ATOM 1554 O O . HIS B 1 42 ? 21.807 15.741 -1.877 1.00 25.38 42 HIS B O 1
ATOM 1561 N N . LEU B 1 43 ? 19.672 16.206 -1.299 1.00 22.49 43 LEU B N 1
ATOM 1562 C CA . LEU B 1 43 ? 19.887 17.613 -0.933 1.00 23.67 43 LEU B CA 1
ATOM 1563 C C . LEU B 1 43 ? 20.122 17.712 0.576 1.00 22.86 43 LEU B C 1
ATOM 1564 O O . LEU B 1 43 ? 19.366 17.141 1.361 1.00 22.31 43 LEU B O 1
ATOM 1569 N N . GLU B 1 44 ? 21.182 18.418 0.969 1.00 23.88 44 GLU B N 1
ATOM 1570 C CA . GLU B 1 44 ? 21.551 18.534 2.379 1.00 24.38 44 GLU B CA 1
ATOM 1571 C C . GLU B 1 44 ? 21.749 19.988 2.788 1.00 23.04 44 GLU B C 1
ATOM 1572 O O . GLU B 1 44 ? 22.293 20.773 2.021 1.00 25.22 44 GLU B O 1
ATOM 1578 N N . ALA B 1 45 ? 21.289 20.307 4.009 1.00 24.37 45 ALA B N 1
ATOM 1579 C CA . ALA B 1 45 ? 21.561 21.561 4.669 1.00 20.42 45 ALA B CA 1
ATOM 1580 C C . ALA B 1 45 ? 22.503 21.247 5.817 1.00 21.17 45 ALA B C 1
ATOM 1581 O O . ALA B 1 45 ? 22.185 20.379 6.671 1.00 20.16 45 ALA B O 1
ATOM 1583 N N . ASP B 1 46 ? 23.638 21.953 5.829 1.00 18.90 46 ASP B N 1
ATOM 1584 C CA . ASP B 1 46 ? 24.671 21.838 6.857 1.00 20.31 46 ASP B CA 1
ATOM 1585 C C . ASP B 1 46 ? 24.594 23.084 7.721 1.00 20.33 46 ASP B C 1
ATOM 1586 O O . ASP B 1 46 ? 24.883 24.196 7.261 1.00 19.25 46 ASP B O 1
ATOM 1591 N N . ILE B 1 47 ? 24.161 22.911 8.974 1.00 17.97 47 ILE B N 1
ATOM 1592 C CA . ILE B 1 47 ? 23.902 24.019 9.875 1.00 18.68 47 ILE B CA 1
ATOM 1593 C C . ILE B 1 47 ? 24.552 23.793 11.238 1.00 19.12 47 ILE B C 1
ATOM 1594 O O . ILE B 1 47 ? 24.192 22.862 11.956 1.00 17.85 47 ILE B O 1
ATOM 1599 N N . HIS B 1 48 ? 25.509 24.651 11.576 1.00 17.44 48 HIS B N 1
ATOM 1600 C CA . HIS B 1 48 ? 26.300 24.523 12.801 1.00 17.39 48 HIS B CA 1
ATOM 1601 C C . HIS B 1 48 ? 26.423 25.867 13.488 1.00 17.23 48 HIS B C 1
ATOM 1602 O O . HIS B 1 48 ? 26.350 26.917 12.844 1.00 16.59 48 HIS B O 1
ATOM 1609 N N . ALA B 1 49 ? 26.662 25.846 14.807 1.00 17.25 49 ALA B N 1
ATOM 1610 C CA . ALA B 1 49 ? 26.850 27.069 15.567 1.00 18.02 49 ALA B CA 1
ATOM 1611 C C . ALA B 1 49 ? 28.152 27.765 15.264 1.00 16.22 49 ALA B C 1
ATOM 1612 O O . ALA B 1 49 ? 29.196 27.137 15.055 1.00 18.98 49 ALA B O 1
ATOM 1614 N N . LEU B 1 50 ? 28.048 29.101 15.177 1.00 16.96 50 LEU B N 1
ATOM 1615 C CA . LEU B 1 50 ? 29.195 29.955 15.064 1.00 19.60 50 LEU B CA 1
ATOM 1616 C C . LEU B 1 50 ? 29.728 30.154 16.471 1.00 19.05 50 LEU B C 1
ATOM 1617 O O . LEU B 1 50 ? 29.073 29.813 17.475 1.00 19.41 50 LEU B O 1
ATOM 1622 N N . LYS B 1 51 ? 30.913 30.750 16.544 1.00 20.77 51 LYS B N 1
ATOM 1623 C CA . LYS B 1 51 ? 31.458 31.270 17.799 1.00 22.80 51 LYS B CA 1
ATOM 1624 C C . LYS B 1 51 ? 30.431 32.285 18.391 1.00 23.49 51 LYS B C 1
ATOM 1625 O O . LYS B 1 51 ? 29.700 32.978 17.639 1.00 23.10 51 LYS B O 1
ATOM 1631 N N . ASN B 1 52 ? 30.375 32.348 19.716 1.00 22.81 52 ASN B N 1
ATOM 1632 C CA . ASN B 1 52 ? 29.512 33.285 20.429 1.00 24.30 52 ASN B CA 1
ATOM 1633 C C . ASN B 1 52 ? 28.037 33.097 20.084 1.00 23.72 52 ASN B C 1
ATOM 1634 O O . ASN B 1 52 ? 27.300 34.050 19.962 1.00 23.05 52 ASN B O 1
ATOM 1639 N N . ASN B 1 53 ? 27.602 31.861 19.919 1.00 21.87 53 ASN B N 1
ATOM 1640 C CA . ASN B 1 53 ? 26.219 31.611 19.557 1.00 21.98 53 ASN B CA 1
ATOM 1641 C C . ASN B 1 53 ? 25.343 32.119 20.710 1.00 22.13 53 ASN B C 1
ATOM 1642 O O . ASN B 1 53 ? 25.609 31.825 21.868 1.00 22.80 53 ASN B O 1
ATOM 1647 N N . PRO B 1 54 ? 24.300 32.889 20.381 1.00 21.85 54 PRO B N 1
ATOM 1648 C CA . PRO B 1 54 ? 23.536 33.479 21.463 1.00 23.72 54 PRO B CA 1
ATOM 1649 C C . PRO B 1 54 ? 22.544 32.583 22.182 1.00 22.80 54 PRO B C 1
ATOM 1650 O O . PRO B 1 54 ? 21.907 33.047 23.124 1.00 23.21 54 PRO B O 1
ATOM 1654 N N . ASN B 1 55 ? 22.384 31.337 21.729 1.00 19.56 55 ASN B N 1
ATOM 1655 C CA . ASN B 1 55 ? 21.421 30.409 22.308 1.00 19.05 55 ASN B CA 1
ATOM 1656 C C . ASN B 1 55 ? 22.156 29.266 23.009 1.00 18.23 55 ASN B C 1
ATOM 1657 O O . ASN B 1 55 ? 21.559 28.234 23.237 1.00 21.73 55 ASN B O 1
ATOM 1662 N N . GLY B 1 56 ? 23.418 29.459 23.386 1.00 19.74 56 GLY B N 1
ATOM 1663 C CA . GLY B 1 56 ? 24.160 28.474 24.158 1.00 18.57 56 GLY B CA 1
ATOM 1664 C C . GLY B 1 56 ? 24.877 27.345 23.452 1.00 16.87 56 GLY B C 1
ATOM 1665 O O . GLY B 1 56 ? 25.435 26.463 24.122 1.00 16.70 56 GLY B O 1
ATOM 1666 N N . PHE B 1 57 ? 24.826 27.304 22.115 1.00 16.12 57 PHE B N 1
ATOM 1667 C CA . PHE B 1 57 ? 25.455 26.198 21.413 1.00 16.21 57 PHE B CA 1
ATOM 1668 C C . PHE B 1 57 ? 26.929 26.437 21.215 1.00 16.97 57 PHE B C 1
ATOM 1669 O O . PHE B 1 57 ? 27.295 27.524 20.708 1.00 19.97 57 PHE B O 1
ATOM 1677 N N . PRO B 1 58 ? 27.783 25.474 21.651 1.00 18.11 58 PRO B N 1
ATOM 1678 C CA . PRO B 1 58 ? 29.227 25.583 21.393 1.00 19.19 58 PRO B CA 1
ATOM 1679 C C . PRO B 1 58 ? 29.537 25.704 19.908 1.00 16.03 58 PRO B C 1
ATOM 1680 O O . PRO B 1 58 ? 28.828 25.148 19.069 1.00 17.54 58 PRO B O 1
ATOM 1684 N N . GLU B 1 59 ? 30.576 26.472 19.593 1.00 18.10 59 GLU B N 1
ATOM 1685 C CA . GLU B 1 59 ? 31.028 26.618 18.231 1.00 17.06 59 GLU B CA 1
ATOM 1686 C C . GLU B 1 59 ? 31.194 25.258 17.588 1.00 16.83 59 GLU B C 1
ATOM 1687 O O . GLU B 1 59 ? 31.849 24.403 18.171 1.00 21.07 59 GLU B O 1
ATOM 1693 N N . GLY B 1 60 ? 30.664 25.074 16.368 1.00 18.11 60 GLY B N 1
ATOM 1694 C CA . GLY B 1 60 ? 30.852 23.822 15.652 1.00 17.58 60 GLY B CA 1
ATOM 1695 C C . GLY B 1 60 ? 29.756 22.800 15.864 1.00 16.07 60 GLY B C 1
ATOM 1696 O O . GLY B 1 60 ? 29.653 21.821 15.094 1.00 18.50 60 GLY B O 1
ATOM 1697 N N . PHE B 1 61 ? 28.995 22.935 16.953 1.00 14.54 61 PHE B N 1
ATOM 1698 C CA . PHE B 1 61 ? 27.912 21.975 17.205 1.00 14.05 61 PHE B CA 1
ATOM 1699 C C . PHE B 1 61 ? 26.874 22.008 16.092 1.00 13.75 61 PHE B C 1
ATOM 1700 O O . PHE B 1 61 ? 26.501 23.076 15.623 1.00 16.77 61 PHE B O 1
ATOM 1708 N N . TRP B 1 62 ? 26.339 20.854 15.754 1.00 16.21 62 TRP B N 1
ATOM 1709 C CA . TRP B 1 62 ? 25.189 20.804 14.873 1.00 17.18 62 TRP B CA 1
ATOM 1710 C C . TRP B 1 62 ? 23.992 21.469 15.561 1.00 16.56 62 TRP B C 1
ATOM 1711 O O . TRP B 1 62 ? 23.780 21.273 16.763 1.00 17.42 62 TRP B O 1
ATOM 1722 N N . MET B 1 63 ? 23.159 22.172 14.785 1.00 17.17 63 MET B N 1
ATOM 1723 C CA . MET B 1 63 ? 21.960 22.805 15.324 1.00 18.22 63 MET B CA 1
ATOM 1724 C C . MET B 1 63 ? 20.790 21.862 15.135 1.00 17.78 63 MET B C 1
ATOM 1725 O O . MET B 1 63 ? 20.365 21.690 13.995 1.00 18.25 63 MET B O 1
ATOM 1730 N N . PRO B 1 64 ? 20.268 21.269 16.235 1.00 17.04 64 PRO B N 1
ATOM 1731 C CA . PRO B 1 64 ? 19.277 20.197 16.157 1.00 18.56 64 PRO B CA 1
ATOM 1732 C C . PRO B 1 64 ? 17.856 20.735 16.261 1.00 18.08 64 PRO B C 1
ATOM 1733 O O . PRO B 1 64 ? 17.646 21.865 16.740 1.00 17.96 64 PRO B O 1
ATOM 1737 N N . TYR B 1 65 ? 16.880 19.917 15.905 1.00 18.42 65 TYR B N 1
ATOM 1738 C CA . TYR B 1 65 ? 15.459 20.242 16.018 1.00 18.97 65 TYR B CA 1
ATOM 1739 C C . TYR B 1 65 ? 14.995 21.469 15.207 1.00 18.17 65 TYR B C 1
ATOM 1740 O O . TYR B 1 65 ? 13.935 22.058 15.486 1.00 20.56 65 TYR B O 1
ATOM 1749 N N . LEU B 1 66 ? 15.759 21.847 14.189 1.00 17.90 66 LEU B N 1
ATOM 1750 C CA . LEU B 1 66 ? 15.315 22.903 13.309 1.00 18.85 66 LEU B CA 1
ATOM 1751 C C . LEU B 1 66 ? 14.243 22.347 12.361 1.00 18.82 66 LEU B C 1
ATOM 1752 O O . LEU B 1 66 ? 14.251 21.169 11.995 1.00 21.11 66 LEU B O 1
ATOM 1757 N N . THR B 1 67 ? 13.323 23.210 11.991 1.00 20.83 67 THR B N 1
ATOM 1758 C CA . THR B 1 67 ? 12.365 22.943 10.930 1.00 23.80 67 THR B CA 1
ATOM 1759 C C . THR B 1 67 ? 12.895 23.644 9.675 1.00 24.15 67 THR B C 1
ATOM 1760 O O . THR B 1 67 ? 13.063 24.877 9.646 1.00 25.22 67 THR B O 1
ATOM 1764 N N . ILE B 1 68 ? 13.200 22.857 8.644 1.00 25.75 68 ILE B N 1
ATOM 1765 C CA . ILE B 1 68 ? 13.773 23.387 7.416 1.00 27.12 68 ILE B CA 1
ATOM 1766 C C . ILE B 1 68 ? 12.878 22.979 6.245 1.00 26.14 68 ILE B C 1
ATOM 1767 O O . ILE B 1 68 ? 12.799 21.789 5.910 1.00 27.36 68 ILE B O 1
ATOM 1772 N N . ALA B 1 69 ? 12.161 23.948 5.705 1.00 24.72 69 ALA B N 1
ATOM 1773 C CA . ALA B 1 69 ? 11.391 23.759 4.487 1.00 24.85 69 ALA B CA 1
ATOM 1774 C C . ALA B 1 69 ? 12.264 24.278 3.359 1.00 26.33 69 ALA B C 1
ATOM 1775 O O . ALA B 1 69 ? 13.089 25.145 3.553 1.00 27.84 69 ALA B O 1
ATOM 1777 N N . TYR B 1 70 ? 12.100 23.709 2.184 1.00 23.43 70 TYR B N 1
ATOM 1778 C CA . TYR B 1 70 ? 12.847 24.171 1.036 1.00 22.24 70 TYR B CA 1
ATOM 1779 C C . TYR B 1 70 ? 11.925 24.438 -0.125 1.00 21.77 70 TYR B C 1
ATOM 1780 O O . TYR B 1 70 ? 10.863 23.843 -0.245 1.00 22.27 70 TYR B O 1
ATOM 1789 N N . GLU B 1 71 ? 12.396 25.316 -0.994 1.00 24.30 71 GLU B N 1
ATOM 1790 C CA . GLU B 1 71 ? 11.778 25.511 -2.313 1.00 23.08 71 GLU B CA 1
ATOM 1791 C C . GLU B 1 71 ? 12.894 25.480 -3.345 1.00 23.12 71 GLU B C 1
ATOM 1792 O O . GLU B 1 71 ? 13.877 26.221 -3.228 1.00 24.32 71 GLU B O 1
ATOM 1798 N N . LEU B 1 72 ? 12.729 24.627 -4.351 1.00 21.90 72 LEU B N 1
ATOM 1799 C CA . LEU B 1 72 ? 13.695 24.510 -5.428 1.00 20.35 72 LEU B CA 1
ATOM 1800 C C . LEU B 1 72 ? 12.996 24.956 -6.710 1.00 19.86 72 LEU B C 1
ATOM 1801 O O . LEU B 1 72 ? 11.940 24.423 -7.056 1.00 20.64 72 LEU B O 1
ATOM 1806 N N . LYS B 1 73 ? 13.586 25.938 -7.392 1.00 22.02 73 LYS B N 1
ATOM 1807 C CA . LYS B 1 73 ? 12.963 26.571 -8.544 1.00 22.72 73 LYS B CA 1
ATOM 1808 C C . LYS B 1 73 ? 13.957 26.549 -9.704 1.00 23.47 73 LYS B C 1
ATOM 1809 O O . LYS B 1 73 ? 15.086 27.000 -9.551 1.00 25.52 73 LYS B O 1
ATOM 1815 N N . ASN B 1 74 ? 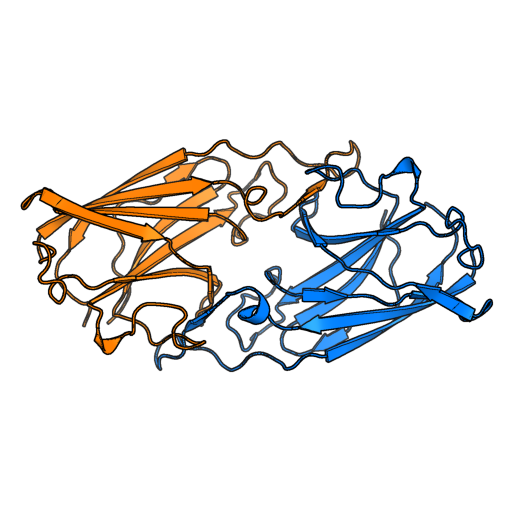13.523 25.998 -10.836 1.00 22.26 74 ASN B N 1
ATOM 1816 C CA . ASN B 1 74 ? 14.314 26.026 -12.055 1.00 23.29 74 ASN B CA 1
ATOM 1817 C C . ASN B 1 74 ? 13.913 27.330 -12.690 1.00 24.87 74 ASN B C 1
ATOM 1818 O O . ASN B 1 74 ? 12.773 27.477 -13.104 1.00 24.37 74 ASN B O 1
ATOM 1823 N N . THR B 1 75 ? 14.811 28.305 -12.715 1.00 26.83 75 THR B N 1
ATOM 1824 C CA . THR B 1 75 ? 14.453 29.632 -13.224 1.00 30.40 75 THR B CA 1
ATOM 1825 C C . THR B 1 75 ? 14.381 29.664 -14.760 1.00 30.88 75 THR B C 1
ATOM 1826 O O . THR B 1 75 ? 13.804 30.589 -15.341 1.00 32.74 75 THR B O 1
ATOM 1830 N N . ASP B 1 76 ? 14.960 28.658 -15.418 1.00 30.81 76 ASP B N 1
ATOM 1831 C CA . ASP B 1 76 ? 14.820 28.542 -16.873 1.00 31.70 76 ASP B CA 1
ATOM 1832 C C . ASP B 1 76 ? 13.411 28.103 -17.220 1.00 29.76 76 ASP B C 1
ATOM 1833 O O . ASP B 1 76 ? 12.766 28.690 -18.109 1.00 32.48 76 ASP B O 1
ATOM 1838 N N . THR B 1 77 ? 12.927 27.055 -16.553 1.00 25.02 77 THR B N 1
ATOM 1839 C CA . THR B 1 77 ? 11.620 26.477 -16.924 1.00 24.00 77 THR B CA 1
ATOM 1840 C C . THR B 1 77 ? 10.441 27.006 -16.117 1.00 22.17 77 THR B C 1
ATOM 1841 O O . THR B 1 77 ? 9.300 26.890 -16.543 1.00 21.34 77 THR B O 1
ATOM 1845 N N . GLY B 1 78 ? 10.724 27.524 -14.928 1.00 22.77 78 GLY B N 1
ATOM 1846 C CA . GLY B 1 78 ? 9.701 27.934 -13.965 1.00 21.56 78 GLY B CA 1
ATOM 1847 C C . GLY B 1 78 ? 9.281 26.848 -13.012 1.00 19.45 78 GLY B C 1
ATOM 1848 O O . GLY B 1 78 ? 8.451 27.100 -12.112 1.00 21.57 78 GLY B O 1
ATOM 1849 N N . ALA B 1 79 ? 9.815 25.631 -13.153 1.00 20.03 79 ALA B N 1
ATOM 1850 C CA . ALA B 1 79 ? 9.359 24.543 -12.325 1.00 19.81 79 ALA B CA 1
ATOM 1851 C C . ALA B 1 79 ? 9.694 24.780 -10.832 1.00 20.52 79 ALA B C 1
ATOM 1852 O O . ALA B 1 79 ? 10.782 25.256 -10.481 1.00 23.16 79 ALA B O 1
ATOM 1854 N N . ILE B 1 80 ? 8.740 24.483 -9.963 1.00 18.95 80 ILE B N 1
ATOM 1855 C CA . ILE B 1 80 ? 8.850 24.733 -8.534 1.00 19.28 80 ILE B CA 1
ATOM 1856 C C . ILE B 1 80 ? 8.475 23.466 -7.818 1.00 21.57 80 ILE B C 1
ATOM 1857 O O . ILE B 1 80 ? 7.466 22.824 -8.144 1.00 21.21 80 ILE B O 1
ATOM 1862 N N . LYS B 1 81 ? 9.270 23.107 -6.817 1.00 20.76 81 LYS B N 1
ATOM 1863 C CA . LYS B 1 81 ? 8.832 22.087 -5.890 1.00 22.09 81 LYS B CA 1
ATOM 1864 C C . LYS B 1 81 ? 9.313 22.424 -4.512 1.00 21.23 81 LYS B C 1
ATOM 1865 O O . LYS B 1 81 ? 10.319 23.119 -4.325 1.00 22.07 81 LYS B O 1
ATOM 1871 N N . ARG B 1 82 ? 8.576 21.894 -3.547 1.00 21.41 82 ARG B N 1
ATOM 1872 C CA . ARG B 1 82 ? 8.780 22.195 -2.141 1.00 22.01 82 ARG B CA 1
ATOM 1873 C C . ARG B 1 82 ? 8.770 20.920 -1.341 1.00 21.18 82 ARG B C 1
ATOM 1874 O O . ARG B 1 82 ? 8.177 19.908 -1.726 1.00 21.76 82 ARG B O 1
ATOM 1882 N N . GLY B 1 83 ? 9.399 21.000 -0.176 1.00 21.90 83 GLY B N 1
ATOM 1883 C CA . GLY B 1 83 ? 9.350 19.891 0.747 1.00 22.54 83 GLY B CA 1
ATOM 1884 C C . GLY B 1 83 ? 10.059 20.280 2.013 1.00 21.68 83 GLY B C 1
ATOM 1885 O O . GLY B 1 83 ? 10.309 21.475 2.289 1.00 23.22 83 GLY B O 1
ATOM 1886 N N . THR B 1 84 ? 10.380 19.275 2.796 1.00 24.02 84 THR B N 1
ATOM 1887 C CA . THR B 1 84 ? 11.104 19.504 4.026 1.00 25.43 84 THR B CA 1
ATOM 1888 C C . THR B 1 84 ? 12.340 18.609 4.054 1.00 29.27 84 THR B C 1
ATOM 1889 O O . THR B 1 84 ? 12.357 17.525 3.473 1.00 30.97 84 THR B O 1
ATOM 1893 N N . LEU B 1 85 ? 13.384 19.094 4.706 1.00 24.02 85 LEU B N 1
ATOM 1894 C CA . LEU B 1 85 ? 14.569 18.289 4.942 1.00 24.82 85 LEU B CA 1
ATOM 1895 C C . LEU B 1 85 ? 14.430 17.681 6.324 1.00 26.02 85 LEU B C 1
ATOM 1896 O O . LEU B 1 85 ? 13.968 18.338 7.254 1.00 32.05 85 LEU B O 1
ATOM 1901 N N . MET B 1 86 ? 14.819 16.422 6.443 1.00 22.01 86 MET B N 1
ATOM 1902 C CA A MET B 1 86 ? 14.658 15.669 7.683 0.50 20.65 86 MET B CA 1
ATOM 1903 C CA B MET B 1 86 ? 14.646 15.680 7.674 0.50 21.69 86 MET B CA 1
ATOM 1904 C C . MET B 1 86 ? 16.008 15.453 8.329 1.00 18.77 86 MET B C 1
ATOM 1905 O O . MET B 1 86 ? 17.000 15.334 7.647 1.00 18.11 86 MET B O 1
ATOM 1914 N N . PRO B 1 87 ? 16.034 15.394 9.644 1.00 19.18 87 PRO B N 1
ATOM 1915 C CA . PRO B 1 87 ? 17.304 15.164 10.342 1.00 17.68 87 PRO B CA 1
ATOM 1916 C C . PRO B 1 87 ? 17.769 13.738 10.201 1.00 17.66 87 PRO B C 1
ATOM 1917 O O . PRO B 1 87 ? 16.967 12.820 10.222 1.00 18.75 87 PRO B O 1
ATOM 1921 N N . MET B 1 88 ? 19.074 13.572 10.031 1.00 17.27 88 MET B N 1
ATOM 1922 C CA . MET B 1 88 ? 19.642 12.279 9.843 1.00 17.90 88 MET B CA 1
ATOM 1923 C C . MET B 1 88 ? 21.139 12.346 10.077 1.00 18.32 88 MET B C 1
ATOM 1924 O O . MET B 1 88 ? 21.728 13.409 10.214 1.00 18.44 88 MET B O 1
ATOM 1929 N N . VAL B 1 89 ? 21.758 11.170 10.078 1.00 17.74 89 VAL B N 1
ATOM 1930 C CA . VAL B 1 89 ? 23.195 11.095 10.279 1.00 19.32 89 VAL B CA 1
ATOM 1931 C C . VAL B 1 89 ? 23.859 10.263 9.187 1.00 19.89 89 VAL B C 1
ATOM 1932 O O . VAL B 1 89 ? 23.316 9.241 8.740 1.00 19.48 89 VAL B O 1
ATOM 1936 N N . ALA B 1 90 ? 25.026 10.742 8.755 1.00 20.71 90 ALA B N 1
ATOM 1937 C CA . ALA B 1 90 ? 25.939 9.999 7.861 1.00 18.93 90 ALA B CA 1
ATOM 1938 C C . ALA B 1 90 ? 27.260 9.791 8.564 1.00 20.30 90 ALA B C 1
ATOM 1939 O O . ALA B 1 90 ? 27.414 10.166 9.713 1.00 20.02 90 ALA B O 1
ATOM 1941 N N . ASP B 1 91 ? 28.237 9.199 7.875 1.00 20.54 91 ASP B N 1
ATOM 1942 C CA . ASP B 1 91 ? 29.473 8.828 8.553 1.00 20.89 91 ASP B CA 1
ATOM 1943 C C . ASP B 1 91 ? 30.314 10.027 9.011 1.00 20.40 91 ASP B C 1
ATOM 1944 O O . ASP B 1 91 ? 31.155 9.902 9.899 1.00 20.50 91 ASP B O 1
ATOM 1949 N N . ASP B 1 92 ? 29.989 11.204 8.467 1.00 21.53 92 ASP B N 1
ATOM 1950 C CA . ASP B 1 92 ? 30.663 12.449 8.834 1.00 21.46 92 ASP B CA 1
ATOM 1951 C C . ASP B 1 92 ? 29.807 13.326 9.740 1.00 22.11 92 ASP B C 1
ATOM 1952 O O . ASP B 1 92 ? 30.153 14.490 9.985 1.00 22.83 92 ASP B O 1
ATOM 1957 N N . GLY B 1 93 ? 28.695 12.780 10.243 1.00 19.67 93 GLY B N 1
ATOM 1958 C CA . GLY B 1 93 ? 27.868 13.477 11.227 1.00 19.32 93 GLY B CA 1
ATOM 1959 C C . GLY B 1 93 ? 26.467 13.818 10.811 1.00 17.70 93 GLY B C 1
ATOM 1960 O O . GLY B 1 93 ? 26.038 13.548 9.673 1.00 18.54 93 GLY B O 1
ATOM 1961 N N . PRO B 1 94 ? 25.715 14.444 11.752 1.00 18.24 94 PRO B N 1
ATOM 1962 C CA . PRO B 1 94 ? 24.319 14.773 11.463 1.00 18.35 94 PRO B CA 1
ATOM 1963 C C . PRO B 1 94 ? 24.138 15.946 10.468 1.00 17.35 94 PRO B C 1
ATOM 1964 O O . PRO B 1 94 ? 24.997 16.834 10.367 1.00 18.90 94 PRO B O 1
ATOM 1968 N N . HIS B 1 95 ? 23.018 15.919 9.731 1.00 18.41 95 HIS B N 1
ATOM 1969 C CA . HIS B 1 95 ? 22.615 17.001 8.855 1.00 18.43 95 HIS B CA 1
ATOM 1970 C C . HIS B 1 95 ? 21.103 16.896 8.628 1.00 18.98 95 HIS B C 1
ATOM 1971 O O . HIS B 1 95 ? 20.417 16.037 9.210 1.00 18.95 95 HIS B O 1
ATOM 1978 N N . TYR B 1 96 ? 20.575 17.796 7.813 1.00 18.95 96 TYR B N 1
ATOM 1979 C CA . TYR B 1 96 ? 19.193 17.708 7.355 1.00 17.50 96 TYR B CA 1
ATOM 1980 C C . TYR B 1 96 ? 19.206 17.420 5.851 1.00 16.97 96 TYR B C 1
ATOM 1981 O O . TYR B 1 96 ? 20.012 17.950 5.123 1.00 21.21 96 TYR B O 1
ATOM 1990 N N . GLY B 1 97 ? 18.371 16.499 5.406 1.00 18.87 97 GLY B N 1
ATOM 1991 C CA . GLY B 1 97 ? 18.440 16.055 4.022 1.00 20.14 97 GLY B CA 1
ATOM 1992 C C . GLY B 1 97 ? 17.156 15.496 3.460 1.00 20.44 97 GLY B C 1
ATOM 1993 O O . GLY B 1 97 ? 16.191 15.220 4.200 1.00 20.91 97 GLY B O 1
ATOM 1994 N N . ALA B 1 98 ? 17.148 15.332 2.139 1.00 20.82 98 ALA B N 1
ATOM 1995 C CA . ALA B 1 98 ? 16.046 14.691 1.431 1.00 22.65 98 ALA B CA 1
ATOM 1996 C C . ALA B 1 98 ? 16.523 14.169 0.064 1.00 21.63 98 ALA B C 1
ATOM 1997 O O . ALA B 1 98 ? 17.294 14.836 -0.610 1.00 24.24 98 ALA B O 1
ATOM 1999 N N . ASN B 1 99 ? 16.051 12.982 -0.335 1.00 21.93 99 ASN B N 1
ATOM 2000 C CA . ASN B 1 99 ?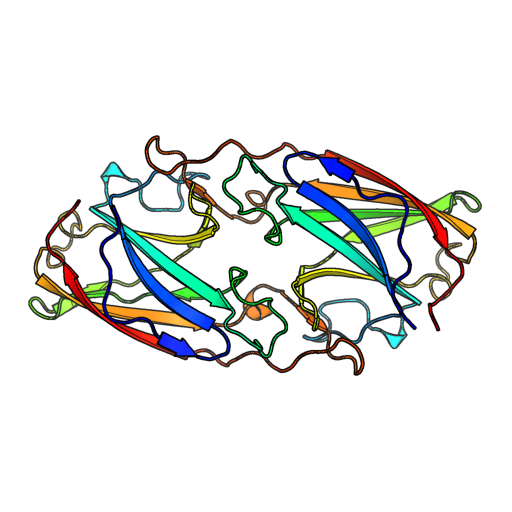 16.207 12.543 -1.709 1.00 20.71 99 ASN B CA 1
ATOM 2001 C C . ASN B 1 99 ? 15.159 13.246 -2.532 1.00 22.09 99 ASN B C 1
ATOM 2002 O O . ASN B 1 99 ? 13.998 13.359 -2.109 1.00 24.20 99 ASN B O 1
ATOM 2007 N N . ILE B 1 100 ? 15.582 13.721 -3.695 1.00 21.13 100 ILE B N 1
ATOM 2008 C CA . ILE B 1 100 ? 14.742 14.506 -4.591 1.00 21.37 100 ILE B CA 1
ATOM 2009 C C . ILE B 1 100 ? 14.852 14.000 -6.019 1.00 23.44 100 ILE B C 1
ATOM 2010 O O . ILE B 1 100 ? 15.969 13.819 -6.542 1.00 22.85 100 ILE B O 1
ATOM 2015 N N . ALA B 1 101 ? 13.694 13.780 -6.650 1.00 23.77 101 ALA B N 1
ATOM 2016 C CA . ALA B 1 101 ? 13.621 13.449 -8.069 1.00 23.76 101 ALA B CA 1
ATOM 2017 C C . ALA B 1 101 ? 13.812 14.716 -8.850 1.00 23.32 101 ALA B C 1
ATOM 2018 O O . ALA B 1 101 ? 13.176 15.740 -8.572 1.00 22.57 101 ALA B O 1
ATOM 2020 N N . MET B 1 102 ? 14.701 14.685 -9.833 1.00 23.08 102 MET B N 1
ATOM 2021 C CA . MET B 1 102 ? 14.912 15.842 -10.685 1.00 25.96 102 MET B CA 1
ATOM 2022 C C . MET B 1 102 ? 14.475 15.470 -12.100 1.00 26.48 102 MET B C 1
ATOM 2023 O O . MET B 1 102 ? 13.303 15.626 -12.438 1.00 26.45 102 MET B O 1
ATOM 2028 N N . GLU B 1 103 ? 15.393 14.933 -12.909 1.00 28.43 103 GLU B N 1
ATOM 2029 C CA . GLU B 1 103 ? 15.025 14.391 -14.220 1.00 28.28 103 GLU B CA 1
ATOM 2030 C C . GLU B 1 103 ? 13.926 13.334 -14.133 1.00 28.12 103 GLU B C 1
ATOM 2031 O O . GLU B 1 103 ? 13.065 13.244 -15.013 1.00 26.33 103 GLU B O 1
ATOM 2037 N N . LYS B 1 104 ? 13.953 12.533 -13.079 1.00 26.45 104 LYS B N 1
ATOM 2038 C CA . LYS B 1 104 ? 12.923 11.510 -12.875 1.00 27.56 104 LYS B CA 1
ATOM 2039 C C . LYS B 1 104 ? 11.538 12.108 -12.643 1.00 28.88 104 LYS B C 1
ATOM 2040 O O . LYS B 1 104 ? 10.535 11.422 -12.801 1.00 32.21 104 LYS B O 1
ATOM 2046 N N . ASP B 1 105 ? 11.472 13.388 -12.279 1.00 27.12 105 ASP B N 1
ATOM 2047 C CA . ASP B 1 105 ? 10.179 14.004 -11.988 1.00 26.71 105 ASP B CA 1
ATOM 2048 C C . ASP B 1 105 ? 9.541 14.501 -13.281 1.00 25.35 105 ASP B C 1
ATOM 2049 O O . ASP B 1 105 ? 9.918 15.524 -13.813 1.00 28.02 105 ASP B O 1
ATOM 2054 N N . LYS B 1 106 ? 8.575 13.759 -13.798 1.00 28.20 106 LYS B N 1
ATOM 2055 C CA . LYS B 1 106 ? 7.909 14.146 -15.045 1.00 29.42 106 LYS B CA 1
ATOM 2056 C C . LYS B 1 106 ? 6.747 15.133 -14.843 1.00 28.04 106 LYS B C 1
ATOM 2057 O O . LYS B 1 106 ? 6.088 15.540 -15.824 1.00 29.93 106 LYS B O 1
ATOM 2063 N N . LYS B 1 107 ? 6.511 15.521 -13.591 1.00 25.69 107 LYS B N 1
ATOM 2064 C CA . LYS B 1 107 ? 5.449 16.475 -13.251 1.00 25.50 107 LYS B CA 1
ATOM 2065 C C . LYS B 1 107 ? 5.914 17.911 -13.407 1.00 26.80 107 LYS B C 1
ATOM 2066 O O . LYS B 1 107 ? 5.120 18.841 -13.198 1.00 26.55 107 LYS B O 1
ATOM 2072 N N . GLY B 1 108 ? 7.171 18.089 -13.805 1.00 27.40 108 GLY B N 1
ATOM 2073 C CA . GLY B 1 108 ? 7.742 19.415 -14.005 1.00 28.52 108 GLY B CA 1
ATOM 2074 C C . GLY B 1 108 ? 9.075 19.363 -14.747 1.00 28.28 108 GLY B C 1
ATOM 2075 O O . GLY B 1 108 ? 9.600 18.301 -15.047 1.00 28.76 108 GLY B O 1
ATOM 2076 N N . GLY B 1 109 ? 9.629 20.530 -15.043 1.00 28.71 109 GLY B N 1
ATOM 2077 C CA . GLY B 1 109 ? 10.921 20.616 -15.745 1.00 27.77 109 GLY B CA 1
ATOM 2078 C C . GLY B 1 109 ? 12.052 20.821 -14.762 1.00 25.49 109 GLY B C 1
ATOM 2079 O O . GLY B 1 109 ? 12.531 21.942 -14.559 1.00 25.07 109 GLY B O 1
ATOM 2080 N N . PHE B 1 110 ? 12.477 19.715 -14.182 1.00 25.42 110 PHE B N 1
ATOM 2081 C CA . PHE B 1 110 ? 13.461 19.733 -13.112 1.00 25.16 110 PHE B CA 1
ATOM 2082 C C . PHE B 1 110 ? 14.737 19.104 -13.636 1.00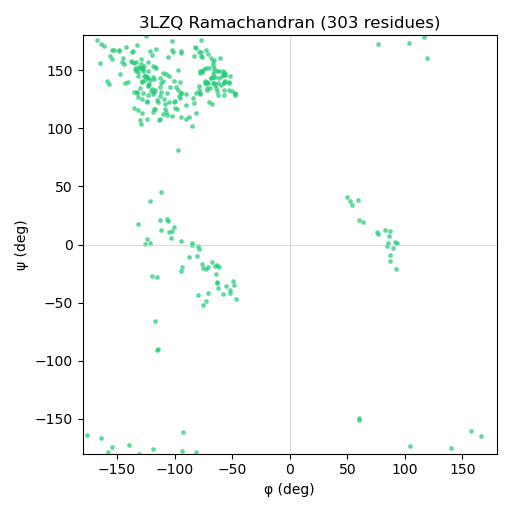 28.97 110 PHE B C 1
ATOM 2083 O O . PHE B 1 110 ? 15.359 18.256 -12.990 1.00 29.19 110 PHE B O 1
ATOM 2091 N N . GLY B 1 111 ? 15.107 19.521 -14.840 1.00 33.26 111 GLY B N 1
ATOM 2092 C CA . GLY B 1 111 ? 16.284 19.009 -15.497 1.00 36.16 111 GLY B CA 1
ATOM 2093 C C . GLY B 1 111 ? 17.497 19.874 -15.233 1.00 37.58 111 GLY B C 1
ATOM 2094 O O . GLY B 1 111 ? 17.435 20.873 -14.502 1.00 35.76 111 GLY B O 1
ATOM 2095 N N . VAL B 1 112 ? 18.608 19.485 -15.848 1.00 38.49 112 VAL B N 1
ATOM 2096 C CA . VAL B 1 112 ? 19.832 20.252 -15.733 1.00 40.59 112 VAL B CA 1
ATOM 2097 C C . VAL B 1 112 ? 19.539 21.708 -16.116 1.00 38.24 112 VAL B C 1
ATOM 2098 O O . VAL B 1 112 ? 18.772 21.963 -17.058 1.00 37.23 112 VAL B O 1
ATOM 2102 N N . GLY B 1 113 ? 20.112 22.656 -15.370 1.00 37.44 113 GLY B N 1
ATOM 2103 C CA . GLY B 1 113 ? 19.880 24.086 -15.614 1.00 37.07 113 GLY B CA 1
ATOM 2104 C C . GLY B 1 113 ? 20.137 24.978 -14.404 1.00 35.87 113 GLY B C 1
ATOM 2105 O O . GLY B 1 113 ? 20.822 24.578 -13.474 1.00 36.85 113 GLY B O 1
ATOM 2106 N N . ASN B 1 114 ? 19.578 26.187 -14.434 1.00 34.69 114 ASN B N 1
ATOM 2107 C CA . ASN B 1 114 ? 19.791 27.196 -13.401 1.00 34.22 114 ASN B CA 1
ATOM 2108 C C . ASN B 1 114 ? 18.685 27.159 -12.353 1.00 32.61 114 ASN B C 1
ATOM 2109 O O . ASN B 1 114 ? 17.488 27.230 -12.687 1.00 30.91 114 ASN B O 1
ATOM 2114 N N . TYR B 1 115 ? 19.089 27.041 -11.097 1.00 29.31 115 TYR B N 1
ATOM 2115 C CA . TYR B 1 115 ? 18.169 26.892 -9.970 1.00 28.18 115 TYR B CA 1
ATOM 2116 C C . TYR B 1 115 ? 18.349 27.967 -8.907 1.00 27.21 115 TYR B C 1
ATOM 2117 O O . TYR B 1 115 ? 19.453 28.483 -8.683 1.00 28.80 115 TYR B O 1
ATOM 2126 N N . GLU B 1 116 ? 17.238 28.287 -8.251 1.00 28.41 116 GLU B N 1
ATOM 2127 C CA . GLU B 1 116 ? 17.242 29.030 -6.998 1.00 28.04 116 GLU B CA 1
ATOM 2128 C C . GLU B 1 116 ? 16.754 28.067 -5.923 1.00 25.18 116 GLU B C 1
ATOM 2129 O O . GLU B 1 116 ? 15.739 27.412 -6.089 1.00 24.69 116 GLU B O 1
ATOM 2135 N N . LEU B 1 117 ? 17.518 27.947 -4.841 1.00 25.32 117 LEU B N 1
ATOM 2136 C CA . LEU B 1 117 ? 17.125 27.166 -3.691 1.00 26.16 117 LEU B CA 1
ATOM 2137 C C . LEU B 1 117 ? 16.871 28.111 -2.532 1.00 27.05 117 LEU B C 1
ATOM 2138 O O . LEU B 1 117 ? 17.701 28.960 -2.232 1.00 30.09 117 LEU B O 1
ATOM 2143 N N . THR B 1 118 ? 15.730 27.939 -1.869 1.00 25.63 118 THR B N 1
ATOM 2144 C CA . THR B 1 118 ? 15.426 28.695 -0.653 1.00 26.42 118 THR B CA 1
ATOM 2145 C C . THR B 1 118 ? 15.201 27.743 0.523 1.00 22.76 118 THR B C 1
ATOM 2146 O O . THR B 1 118 ? 14.497 26.734 0.374 1.00 22.81 118 THR B O 1
ATOM 2150 N N . PHE B 1 119 ? 15.838 28.022 1.674 1.00 23.81 119 PHE B N 1
ATOM 2151 C CA . PHE B 1 119 ? 15.491 27.331 2.928 1.00 24.17 119 PHE B CA 1
ATOM 2152 C C . PHE B 1 119 ? 14.666 28.286 3.783 1.00 25.20 119 PHE B C 1
ATOM 2153 O O . PHE B 1 119 ? 15.024 29.447 3.919 1.00 25.43 119 PHE B O 1
ATOM 2161 N N . TYR B 1 120 ? 13.587 27.765 4.370 1.00 23.13 120 TYR B N 1
ATOM 2162 C CA . TYR B 1 120 ? 12.770 28.470 5.347 1.00 24.59 120 TYR B CA 1
ATOM 2163 C C . TYR B 1 120 ? 13.017 27.794 6.695 1.00 22.32 120 TYR B C 1
ATOM 2164 O O . TYR B 1 120 ? 12.615 26.640 6.911 1.00 22.96 120 TYR B O 1
ATOM 2173 N N . ILE B 1 121 ? 13.660 28.515 7.600 1.00 24.04 121 ILE B N 1
ATOM 2174 C CA . ILE B 1 121 ? 14.213 27.933 8.816 1.00 22.46 121 ILE B C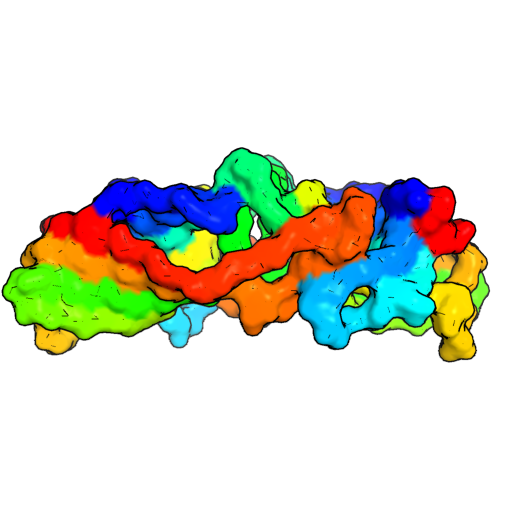A 1
ATOM 2175 C C . ILE B 1 121 ? 13.513 28.461 10.057 1.00 21.49 121 ILE B C 1
ATOM 2176 O O . ILE B 1 121 ? 13.423 29.677 10.249 1.00 22.21 121 ILE B O 1
ATOM 2181 N N . SER B 1 122 ? 12.963 27.547 10.854 1.00 22.94 122 SER B N 1
ATOM 2182 C CA . SER B 1 122 ? 12.339 27.898 12.137 1.00 22.83 122 SER B CA 1
ATOM 2183 C C . SER B 1 122 ? 13.097 27.261 13.320 1.00 22.97 122 SER B C 1
ATOM 2184 O O . SER B 1 122 ? 13.680 26.184 13.212 1.00 22.35 122 SER B O 1
ATOM 2187 N N . ASN B 1 123 ? 13.018 27.915 14.467 1.00 22.84 123 ASN B N 1
ATOM 2188 C CA . ASN B 1 123 ? 13.886 27.594 15.574 1.00 20.09 123 ASN B CA 1
ATOM 2189 C C . ASN B 1 123 ? 13.435 26.321 16.279 1.00 22.00 123 ASN B C 1
ATOM 2190 O O . ASN B 1 123 ? 12.317 25.859 16.065 1.00 21.85 123 ASN B O 1
ATOM 2195 N N . PRO B 1 124 ? 14.303 25.750 17.125 1.00 19.93 124 PRO B N 1
ATOM 2196 C CA . PRO B 1 124 ? 13.994 24.469 17.764 1.00 19.78 124 PRO B CA 1
ATOM 2197 C C . PRO B 1 124 ? 12.756 24.400 18.652 1.00 19.19 124 PRO B C 1
ATOM 2198 O O . PRO B 1 124 ? 12.252 23.308 18.928 1.00 19.95 124 PRO B O 1
ATOM 2202 N N A GLU B 1 125 ? 12.312 25.554 19.137 0.50 20.74 125 GLU B N 1
ATOM 2203 N N B GLU B 1 125 ? 12.303 25.546 19.151 0.50 20.38 125 GLU B N 1
ATOM 2204 C CA A GLU B 1 125 ? 11.143 25.624 19.997 0.50 22.11 125 GLU B CA 1
ATOM 2205 C CA B GLU B 1 125 ? 11.128 25.583 20.018 0.50 21.42 125 GLU B CA 1
ATOM 2206 C C A GLU B 1 125 ? 9.891 25.153 19.268 0.50 23.25 125 GLU B C 1
ATOM 2207 C C B GLU B 1 125 ? 9.866 25.169 19.270 0.50 23.00 125 GLU B C 1
ATOM 2208 O O A GLU B 1 125 ? 8.972 24.605 19.885 0.50 25.72 125 GLU B O 1
ATOM 2209 O O B GLU B 1 125 ? 8.909 24.679 19.878 0.50 25.89 125 GLU B O 1
ATOM 2220 N N . LYS B 1 126 ? 9.871 25.318 17.949 1.00 23.71 126 LYS B N 1
ATOM 2221 C CA . LYS B 1 126 ? 8.742 24.857 17.140 1.00 24.87 126 LYS B CA 1
ATOM 2222 C C . LYS B 1 126 ? 8.516 23.329 17.297 1.00 26.37 126 LYS B C 1
ATOM 2223 O O . LYS B 1 126 ? 7.370 22.878 17.182 1.00 30.23 126 LYS B O 1
ATOM 2229 N N . GLN B 1 127 ? 9.587 22.576 17.587 1.00 24.69 127 GLN B N 1
ATOM 2230 C CA . GLN B 1 127 ? 9.540 21.111 17.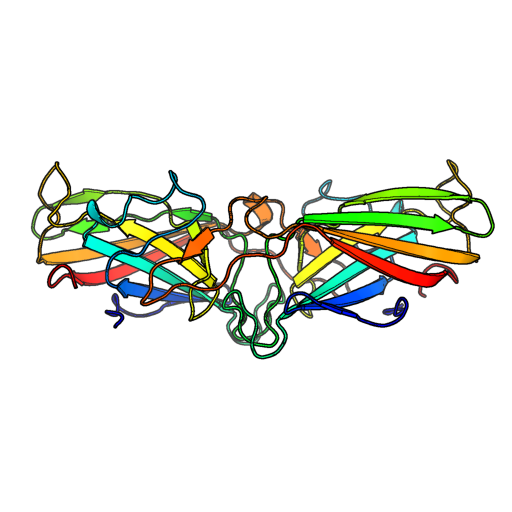808 1.00 26.14 127 GLN B CA 1
ATOM 2231 C C . GLN B 1 127 ? 9.604 20.712 19.296 1.00 27.60 127 GLN B C 1
ATOM 2232 O O . GLN B 1 127 ? 9.786 19.543 19.636 1.00 30.28 127 GLN B O 1
ATOM 2238 N N . GLY B 1 128 ? 9.449 21.685 20.179 1.00 26.40 128 GLY B N 1
ATOM 2239 C CA . GLY B 1 128 ? 9.367 21.423 21.602 1.00 26.03 128 GLY B CA 1
ATOM 2240 C C . GLY B 1 128 ? 10.674 21.508 22.357 1.00 23.18 128 GLY B C 1
ATOM 2241 O O . GLY B 1 128 ? 10.707 21.263 23.549 1.00 26.96 128 GLY B O 1
ATOM 2242 N N . PHE B 1 129 ? 11.754 21.838 21.668 1.00 20.27 129 PHE B N 1
ATOM 2243 C CA . PHE B 1 129 ? 13.069 21.950 22.313 1.00 20.75 129 PHE B CA 1
ATOM 2244 C C . PHE B 1 129 ? 13.087 23.149 23.219 1.00 21.19 129 PHE B C 1
ATOM 2245 O O . PHE B 1 129 ? 12.617 24.205 22.820 1.00 21.46 129 PHE B O 1
ATOM 2253 N N . GLY B 1 130 ? 13.607 23.008 24.437 1.00 20.87 130 GLY B N 1
ATOM 2254 C CA . GLY B 1 130 ? 13.493 24.031 25.460 1.00 21.64 130 GLY B CA 1
ATOM 2255 C C . GLY B 1 130 ? 14.752 24.842 25.639 1.00 20.16 130 GLY B C 1
ATOM 2256 O O . GLY B 1 130 ? 15.796 24.530 25.057 1.00 18.65 130 GLY B O 1
ATOM 2257 N N . ARG B 1 131 ? 14.621 25.947 26.369 1.00 20.43 131 ARG B N 1
ATOM 2258 C CA . ARG B 1 131 ? 15.777 26.784 26.711 1.00 20.06 131 ARG B CA 1
ATOM 2259 C C . ARG B 1 131 ? 15.649 27.284 28.121 1.00 19.82 131 ARG B C 1
ATOM 2260 O O . ARG B 1 131 ? 14.549 27.670 28.565 1.00 20.92 131 ARG B O 1
ATOM 2268 N N . HIS B 1 132 ? 16.778 27.293 28.832 1.00 18.80 132 HIS B N 1
ATOM 2269 C CA . HIS B 1 132 ? 16.819 27.867 30.146 1.00 19.37 132 HIS B CA 1
ATOM 2270 C C . HIS B 1 132 ? 16.751 29.378 29.948 1.00 19.50 132 HIS B C 1
ATOM 2271 O O . HIS B 1 132 ? 17.388 29.920 29.058 1.00 20.86 132 HIS B O 1
ATOM 2278 N N . VAL B 1 133 ? 15.981 30.027 30.808 1.00 20.17 133 VAL B N 1
ATOM 2279 C CA . VAL B 1 133 ? 15.806 31.487 30.791 1.00 23.38 133 VAL B CA 1
ATOM 2280 C C . VAL B 1 133 ? 16.105 32.188 32.140 1.00 23.80 133 VAL B C 1
ATOM 2281 O O . VAL B 1 133 ? 16.067 33.437 32.225 1.00 27.92 133 VAL B O 1
ATOM 2285 N N . ASP B 1 134 ? 16.484 31.395 33.148 1.00 24.45 134 ASP B N 1
ATOM 2286 C CA . ASP B 1 134 ? 16.925 31.931 34.435 1.00 26.49 134 ASP B CA 1
ATOM 2287 C C . ASP B 1 134 ? 18.257 32.695 34.297 1.00 26.41 134 ASP B C 1
ATOM 2288 O O . ASP B 1 134 ? 19.041 32.508 33.338 1.00 24.60 134 ASP B O 1
ATOM 2293 N N . GLU B 1 135 ? 18.473 33.628 35.226 1.00 31.00 135 GLU B N 1
ATOM 2294 C CA . GLU B 1 135 ? 19.655 34.474 35.176 1.00 34.36 135 GLU B CA 1
ATOM 2295 C C . GLU B 1 135 ? 20.929 33.648 35.190 1.00 32.78 135 GLU B C 1
ATOM 2296 O O . GLU B 1 135 ? 21.878 33.923 34.444 1.00 32.80 135 GLU B O 1
ATOM 2302 N N . GLU B 1 136 ? 20.949 32.633 36.044 1.00 31.08 136 GLU B N 1
ATOM 2303 C CA . GLU B 1 136 ? 22.176 31.917 36.309 1.00 32.88 136 GLU B CA 1
ATOM 2304 C C . GLU B 1 136 ? 22.609 31.058 35.109 1.00 28.67 136 GLU B C 1
ATOM 2305 O O . GLU B 1 136 ? 23.791 31.032 34.789 1.00 31.06 136 GLU B O 1
ATOM 2311 N N . THR B 1 137 ? 21.663 30.379 34.455 1.00 25.10 137 THR B N 1
ATOM 2312 C CA . THR B 1 137 ? 22.005 29.416 33.408 1.00 23.67 137 THR B CA 1
ATOM 2313 C C . THR B 1 137 ? 21.349 29.654 32.046 1.00 21.48 137 THR B C 1
ATOM 2314 O O . THR B 1 137 ? 21.561 28.877 31.099 1.00 22.06 137 THR B O 1
ATOM 2318 N N . GLY B 1 138 ? 20.616 30.754 31.913 1.00 21.96 138 GLY B N 1
ATOM 2319 C CA . GLY B 1 138 ? 19.844 30.967 30.705 1.00 19.73 138 GLY B CA 1
ATOM 2320 C C . GLY B 1 138 ? 20.644 31.517 29.531 1.00 17.18 138 GLY B C 1
ATOM 2321 O O . GLY B 1 138 ? 21.808 31.939 29.648 1.00 20.79 138 GLY B O 1
ATOM 2322 N N . VAL B 1 139 ? 19.980 31.493 28.389 1.00 18.39 139 VAL B N 1
ATOM 2323 C CA . VAL B 1 139 ? 20.548 31.869 27.102 1.00 19.84 139 VAL B CA 1
ATOM 2324 C C . VAL B 1 139 ? 19.568 32.802 26.400 1.00 22.93 139 VAL B C 1
ATOM 2325 O O . VAL B 1 139 ? 18.459 33.037 26.891 1.00 24.10 139 VAL B O 1
ATOM 2329 N N . GLY B 1 140 ? 20.007 33.375 25.280 1.00 23.58 140 GLY B N 1
ATOM 2330 C CA . GLY B 1 140 ? 19.217 34.352 24.584 1.00 23.67 140 GLY B CA 1
ATOM 2331 C C . GLY B 1 140 ? 18.038 33.764 23.866 1.00 20.75 140 GLY B C 1
ATOM 2332 O O . GLY B 1 140 ? 17.939 32.520 23.687 1.00 20.17 140 GLY B O 1
ATOM 2333 N N . LYS B 1 141 ? 17.161 34.663 23.453 1.00 26.38 141 LYS B N 1
ATOM 2334 C CA . LYS B 1 141 ? 15.939 34.339 22.754 1.00 28.02 141 LYS B CA 1
ATOM 2335 C C . LYS B 1 141 ? 16.301 33.746 21.383 1.00 25.30 141 LYS B C 1
ATOM 2336 O O . LYS B 1 141 ? 17.323 34.095 20.813 1.00 25.29 141 LYS B O 1
ATOM 2342 N N . TRP B 1 142 ? 15.457 32.856 20.873 1.00 26.07 142 TRP B N 1
ATOM 2343 C CA . TRP B 1 142 ? 15.614 32.304 19.520 1.00 24.17 142 TRP B CA 1
ATOM 2344 C C . TRP B 1 142 ? 15.222 33.305 18.425 1.00 22.92 142 TRP B C 1
ATOM 2345 O O . TRP B 1 142 ? 14.370 34.181 18.625 1.00 27.44 142 TRP B O 1
ATOM 2356 N N . PHE B 1 143 ? 15.881 33.137 17.275 1.00 24.84 143 PHE B N 1
ATOM 2357 C CA . PHE B 1 143 ? 15.531 33.835 16.027 1.00 26.68 143 PHE B CA 1
ATOM 2358 C C . PHE B 1 143 ? 14.100 33.550 15.605 1.00 26.00 143 PHE B C 1
ATOM 2359 O O . PHE B 1 143 ? 13.564 32.471 15.841 1.00 27.81 143 PHE B O 1
ATOM 2367 N N . GLU B 1 144 ? 13.489 34.557 14.977 1.00 28.13 144 GLU B N 1
ATOM 2368 C CA . GLU B 1 144 ? 12.215 34.382 14.297 1.00 29.19 144 GLU B CA 1
ATOM 2369 C C . GLU B 1 144 ? 12.434 33.676 12.973 1.00 26.57 144 GLU B C 1
ATOM 2370 O O . GLU B 1 144 ? 13.554 33.647 12.467 1.00 26.52 144 GLU B O 1
ATOM 2376 N N . PRO B 1 145 ? 11.366 33.100 12.392 1.00 25.79 145 PRO B N 1
ATOM 2377 C CA . PRO B 1 145 ? 11.645 32.364 11.159 1.00 25.93 145 PRO B CA 1
ATOM 2378 C C . PRO B 1 145 ? 12.328 33.249 10.093 1.00 24.69 145 PRO B C 1
ATOM 2379 O O . PRO B 1 145 ? 12.049 34.474 9.975 1.00 27.65 145 PRO B O 1
ATOM 2383 N N . PHE B 1 146 ? 13.211 32.632 9.317 1.00 25.84 146 PHE B N 1
ATOM 2384 C CA . PHE B 1 146 ? 13.955 33.351 8.285 1.00 27.14 146 PHE B CA 1
ATOM 2385 C C . PHE B 1 146 ? 14.249 32.446 7.098 1.00 26.19 146 PHE B C 1
ATOM 2386 O O . PHE B 1 146 ? 14.083 31.206 7.151 1.00 26.35 146 PHE B O 1
ATOM 2394 N N . LYS B 1 147 ? 14.677 33.089 6.020 1.00 25.94 147 LYS B N 1
ATOM 2395 C CA . LYS B 1 147 ? 14.912 32.439 4.737 1.00 29.14 147 LYS B CA 1
ATOM 2396 C C . LYS B 1 147 ? 16.332 32.715 4.320 1.00 28.94 147 LYS B C 1
ATOM 2397 O O . LYS B 1 147 ? 16.831 33.809 4.539 1.00 29.06 147 LYS B O 1
ATOM 2403 N N . VAL B 1 148 ? 16.958 31.728 3.680 1.00 27.42 148 VAL B N 1
ATOM 2404 C CA . VAL B 1 148 ? 18.223 31.938 3.002 1.00 26.39 148 VAL B CA 1
ATOM 2405 C C . VAL B 1 148 ? 18.080 31.470 1.546 1.00 27.48 148 VAL B C 1
ATOM 2406 O O . VAL B 1 148 ? 17.372 30.494 1.264 1.00 26.55 148 VAL B O 1
ATOM 2410 N N . ASP B 1 149 ? 18.759 32.162 0.640 1.00 30.34 149 ASP B N 1
ATOM 2411 C CA . ASP B 1 149 ? 18.603 31.938 -0.803 1.00 31.82 149 ASP B CA 1
ATOM 2412 C C . ASP B 1 149 ? 19.970 31.598 -1.378 1.00 30.00 149 ASP B C 1
ATOM 2413 O O . ASP B 1 149 ? 20.962 32.256 -1.029 1.00 30.08 149 ASP B O 1
ATOM 2418 N N . TYR B 1 150 ? 19.997 30.580 -2.255 1.00 26.67 150 TYR B N 1
ATOM 2419 C CA . TYR B 1 150 ? 21.183 30.184 -3.005 1.00 27.07 150 TYR B CA 1
ATOM 2420 C C . TYR B 1 150 ? 20.817 30.052 -4.477 1.00 28.58 150 TYR B C 1
ATOM 2421 O O . TYR B 1 150 ? 19.662 29.757 -4.821 1.00 29.86 150 TYR B O 1
ATOM 2430 N N . LYS B 1 151 ? 21.801 30.257 -5.344 1.00 28.72 151 LYS B N 1
ATOM 2431 C CA . LYS B 1 151 ? 21.669 30.027 -6.779 1.00 30.74 151 LYS B CA 1
ATOM 2432 C C . LYS B 1 151 ? 22.749 29.032 -7.183 1.00 32.12 151 LYS B C 1
ATOM 2433 O O . LYS B 1 151 ? 23.889 29.132 -6.710 1.00 32.04 151 LYS B O 1
ATOM 2439 N N . PHE B 1 152 ? 22.389 28.062 -8.016 1.00 29.66 152 PHE B N 1
ATOM 2440 C CA . PHE B 1 152 ? 23.348 27.075 -8.488 1.00 29.90 152 PHE B CA 1
ATOM 2441 C C . PHE B 1 152 ? 22.936 26.485 -9.819 1.00 31.45 152 PHE B C 1
ATOM 2442 O O . PHE B 1 152 ? 21.775 26.568 -10.197 1.00 30.89 152 PHE B O 1
ATOM 2450 N N . LYS B 1 153 ? 23.909 25.914 -10.522 1.00 34.52 153 LYS B N 1
ATOM 2451 C CA . LYS B 1 153 ? 23.665 25.185 -11.744 1.00 37.04 153 LYS B CA 1
ATOM 2452 C C . LYS B 1 153 ? 23.610 23.680 -11.423 1.00 36.58 153 LYS B C 1
ATOM 2453 O O . LYS B 1 153 ? 24.587 23.094 -10.938 1.00 36.34 153 LYS B O 1
ATOM 2459 N N . TYR B 1 154 ? 22.448 23.074 -11.656 1.00 32.98 154 TYR B N 1
ATOM 2460 C CA . TYR B 1 154 ? 22.295 21.635 -11.487 1.00 32.42 154 TYR B CA 1
ATOM 2461 C C . TYR B 1 154 ? 22.811 21.005 -12.781 1.00 34.92 154 TYR B C 1
ATOM 2462 O O . TYR B 1 154 ? 22.315 21.333 -13.855 1.00 34.89 154 TYR B O 1
ATOM 2471 N N . THR B 1 155 ? 23.817 20.133 -12.663 1.00 36.41 155 THR B N 1
ATOM 2472 C CA . THR B 1 155 ? 24.470 19.499 -13.806 1.00 40.01 155 THR B CA 1
ATOM 2473 C C . THR B 1 155 ? 24.187 17.982 -13.889 1.00 41.19 155 THR B C 1
ATOM 2474 O O . THR B 1 155 ? 24.839 17.258 -14.629 1.00 42.29 155 THR B O 1
ATOM 2478 N N . GLY B 1 156 ? 23.223 17.499 -13.112 1.00 40.77 156 GLY B N 1
ATOM 2479 C CA . GLY B 1 156 ? 22.875 16.068 -13.110 1.00 42.04 156 GLY B CA 1
ATOM 2480 C C . GLY B 1 156 ? 23.411 15.347 -11.883 1.00 42.05 156 GLY B C 1
ATOM 2481 O O . GLY B 1 156 ? 24.172 15.920 -11.086 1.00 41.82 156 GLY B O 1
ATOM 2482 N N . THR B 1 157 ? 23.015 14.081 -11.737 1.00 43.22 157 THR B N 1
ATOM 2483 C CA . THR B 1 157 ? 23.416 13.256 -10.597 1.00 43.37 157 THR B CA 1
ATOM 2484 C C . THR B 1 157 ? 24.933 13.179 -10.511 1.00 45.99 157 THR B C 1
ATOM 2485 O O . THR B 1 157 ? 25.597 12.889 -11.520 1.00 47.11 157 THR B O 1
ATOM 2489 N N . PRO B 1 158 ? 25.503 13.476 -9.326 1.00 48.86 158 PRO B N 1
ATOM 2490 C CA . PRO B 1 158 ? 26.954 13.305 -9.225 1.00 53.70 158 PRO B CA 1
ATOM 2491 C C . PRO B 1 158 ? 27.356 11.832 -9.396 1.00 59.44 158 PRO B C 1
ATOM 2492 O O . PRO B 1 158 ? 26.723 10.945 -8.812 1.00 55.03 158 PRO B O 1
ATOM 2496 N N . LYS B 1 159 ? 28.399 11.593 -10.198 1.00 36.71 159 LYS B N 1
ATOM 2497 C CA . LYS B 1 159 ? 28.793 10.245 -10.624 1.00 42.04 159 LYS B CA 1
ATOM 2498 C C . LYS B 1 159 ? 30.311 10.189 -10.789 1.00 44.17 159 LYS B C 1
ATOM 2499 O O . LYS B 1 159 ? 30.984 11.214 -10.683 1.00 45.96 159 LYS B O 1
#

Nearest PDB structures (foldseek):
  3lzo-assembly1_A  TM=1.001E+00  e=3.540E-28  Campylobacter jejuni subsp. jejuni 81-176
  6wed-assembly1_B  TM=9.992E-01  e=7.344E-28  Campylobacter jejuni subsp. jejuni 81-176
  4nwn-assembly1_J  TM=1.003E+00  e=8.513E-27  Salmonella enterica subsp. enterica serovar Typhimurium str. STm5
  6wef-assembly6_K  TM=9.899E-01  e=2.848E-27  Campylobacter jejuni subsp. jejuni 81-176
  6wee-assembly1_A  TM=9.938E-01  e=1.511E-26  Campylobacter jejuni subsp. jejuni 81-176

CATH classification: 2.60.40.2480

Secondary structure (DSSP, 8-state):
--EEEEEEEEETTEEEEEEEES---EESSSSSPPGGG-SEEEEEEEEE-TT-TT-PPTT-B--S-EEEEEEEETTT--EEEEE-EEEEETTEEEEEEEE-STT-TT---SSEEEEEEEEEE-GGGGT-EEE-STTT---PPPPPEEEEEEEEE----/---EEEEEEEEETTEEEEEEEES---EESTTSS--GGG-SEEEEEEEEEPTT-TTSPPTT-B--S-EEEEEEEETTT--EEEEEEEEEEETTEEEEEEEE-STT-TTTT-SSEEEEEEEEEE-GGGGT-EEE-STTT--PPPPPPEEEEEEEEE-SS--

Organism: Campylobacter jejuni subsp. jejuni serotype O:23/36 (strain 81-176) (NCBI:txid354242)

Foldseek 3Di:
DWAWFFDWDDDQQKTKTKIKAQFDDDPPPDPFPHRVLFQIKIWIFIFGPPPRQQDDPGGDGAPQKWKKKWKAFPVQGDIDIDTFPWDADPVGITTIGGHHACSDPVDPRFWGKMKMKMWIAHNVVVVDDFDCDPPGGGDDGDGIDMDMTIDTDHTRD/DDKAWFFDWDDPQQKTKTKIKAQQDADPPPPPAPHSVLFWIKIWIFIFGPPPRQFPGHGGHGAPQKWKKKWKAAVVFGDIDIDTFDWDADPVGITTIHGHHAVSDPVGNRDWHKMKMKIWIAHNVVVPDDFDDDPPGGGDDGDHIDMDMTMDTHPTHDD

InterPro domains:
  IPR018470 Periplasmic metal-binding protein Tp34-type [PF10634] (21-176)
  IPR018470 Periplasmic metal-binding protein Tp34-type [PIRSF017018] (7-177)
  IPR038482 Periplasmic metal-binding protein Tp34-type superfamily [G3DSA:2.60.40.2480] (21-179)

Solvent-accessible surface area: 14123 Å² total; per-residue (Å²): 102,78,47,101,3,31,104,87,50,122,54,57,11,0,69,0,24,4,18,1,9,47,29,0,70,15,45,38,150,77,113,29,68,56,30,86,97,8,7,2,0,2,4,0,38,0,42,5,42,148,149,16,73,2,10,5,46,102,33,30,11,0,1,8,4,40,4,35,14,26,2,56,1,64,87,86,47,20,72,35,163,25,82,5,75,17,0,0,1,86,94,2,7,3,0,1,10,8,3,12,1,80,112,24,210,182,37,30,6,24,92,4,61,3,52,0,13,0,89,1,21,26,0,50,144,82,36,0,0,24,0,51,26,187,110,17,23,20,38,177,18,22,136,92,34,121,7,70,4,150,20,123,0,100,15,72,79,72,26,95,49,97,2,35,108,76,59,122,77,66,14,0,74,0,22,3,14,0,8,34,29,0,87,11,56,41,206,77,49,36,71,45,16,89,108,1,10,0,0,0,8,0,37,0,50,5,41,141,131,16,73,2,14,6,55,117,33,31,12,0,1,10,4,38,2,32,17,21,1,64,2,66,88,86,47,15,77,38,165,26,92,9,26,23,0,0,2,78,109,3,7,6,0,0,5,7,4,14,0,66,103,12,182,186,30,32,9,24,85,8,74,4,65,0,14,0,80,1,13,23,0,63,147,88,36,0,0,22,0,37,18,183,132,13,24,23,32,146,12,22,121,94,33,115,4,85,6,155,22,135,0,91,11,48,20,220